Protein AF-A0A6M3M541-F1 (afdb_monomer_lite)

Foldseek 3Di:
DVVVVVVVVVVVVVVVVVVVVVVVVVVVVCVVVVPCPCPVVVVVVVVVVVVVVVVVVVVVVVVVVVVVVVVLVVQLVVQLVLLVVLVFDDDSSVLSVVLSVCVVVPNVVSVVSSVVSSVVSLVCLLVCVVVVVDDPQLPPQLVVLSVVLNVQLVVVVVVVDDSVVSSVVSCVVCVPSVVSNVCSVPD

Structure (mmCIF, N/CA/C/O backbone):
data_AF-A0A6M3M541-F1
#
_entry.id   AF-A0A6M3M541-F1
#
loop_
_atom_site.group_PDB
_atom_site.id
_atom_site.type_symbol
_atom_site.label_atom_id
_atom_site.label_alt_id
_atom_site.label_comp_id
_atom_site.label_asym_id
_atom_site.label_entity_id
_atom_site.label_seq_id
_atom_site.pdbx_PDB_ins_code
_atom_site.Cartn_x
_atom_site.Cartn_y
_atom_site.Cartn_z
_atom_site.occupancy
_atom_site.B_iso_or_equiv
_atom_site.auth_seq_id
_atom_site.auth_comp_id
_atom_site.auth_asym_id
_atom_site.auth_atom_id
_atom_site.pdbx_PDB_model_num
ATOM 1 N N . ALA A 1 1 ? -80.892 -3.804 59.709 1.00 57.03 1 ALA A N 1
ATOM 2 C CA . ALA A 1 1 ? -79.827 -3.214 60.555 1.00 57.03 1 ALA A CA 1
ATOM 3 C C . ALA A 1 1 ? -78.789 -4.261 60.976 1.00 57.03 1 ALA A C 1
ATOM 5 O O . ALA A 1 1 ? -77.609 -4.032 60.757 1.00 57.03 1 ALA A O 1
ATOM 6 N N . VAL A 1 2 ? -79.210 -5.421 61.501 1.00 51.34 2 VAL A N 1
ATOM 7 C CA . VAL A 1 2 ? -78.310 -6.505 61.956 1.00 51.34 2 VAL A CA 1
ATOM 8 C C . VAL A 1 2 ? -77.452 -7.097 60.822 1.00 51.34 2 VAL A C 1
ATOM 10 O O . VAL A 1 2 ? -76.249 -7.258 60.998 1.00 51.34 2 VAL A O 1
ATOM 13 N N . ASP A 1 3 ? -78.013 -7.307 59.628 1.00 58.16 3 ASP A N 1
ATOM 14 C CA . ASP A 1 3 ? -77.264 -7.892 58.498 1.00 58.16 3 ASP A CA 1
ATOM 15 C C . ASP A 1 3 ? -76.139 -6.998 57.957 1.00 58.16 3 ASP A C 1
ATOM 17 O O . ASP A 1 3 ? -75.103 -7.494 57.511 1.00 58.16 3 ASP A O 1
ATOM 21 N N . ALA A 1 4 ? -76.303 -5.674 58.039 1.00 63.81 4 ALA A N 1
ATOM 22 C CA . ALA A 1 4 ? -75.268 -4.723 57.637 1.00 63.81 4 ALA A CA 1
ATOM 23 C C . ALA A 1 4 ? -74.084 -4.742 58.618 1.00 63.81 4 ALA A C 1
ATOM 25 O O . ALA A 1 4 ? -72.933 -4.786 58.189 1.00 63.81 4 ALA A O 1
ATOM 26 N N . ALA A 1 5 ? -74.366 -4.814 59.923 1.00 58.94 5 ALA A N 1
ATOM 27 C CA . ALA A 1 5 ? -73.341 -4.905 60.960 1.00 58.94 5 ALA A CA 1
ATOM 28 C C . ALA A 1 5 ? -72.563 -6.234 60.899 1.00 58.94 5 ALA A C 1
ATOM 30 O O . ALA A 1 5 ? -71.345 -6.250 61.069 1.00 58.94 5 ALA A O 1
ATOM 31 N N . VAL A 1 6 ? -73.239 -7.349 60.589 1.00 55.88 6 VAL A N 1
ATOM 32 C CA . VAL A 1 6 ? -72.591 -8.662 60.418 1.00 55.88 6 VAL A CA 1
ATOM 33 C C . VAL A 1 6 ? -71.711 -8.698 59.164 1.00 55.88 6 VAL A C 1
ATOM 35 O O . VAL A 1 6 ? -70.627 -9.285 59.194 1.00 55.88 6 VAL A O 1
ATOM 38 N N . LYS A 1 7 ? -72.131 -8.053 58.069 1.00 64.56 7 LYS A N 1
ATOM 39 C CA . LYS A 1 7 ? -71.324 -7.953 56.844 1.00 64.56 7 LYS A CA 1
ATOM 40 C C . LYS A 1 7 ? -70.076 -7.091 57.056 1.00 64.56 7 LYS A C 1
ATOM 42 O O . LYS A 1 7 ? -68.984 -7.508 56.681 1.00 64.56 7 LYS A O 1
ATOM 47 N N . GLU A 1 8 ? -70.215 -5.954 57.733 1.00 64.50 8 GLU A N 1
ATOM 48 C CA . GLU A 1 8 ? -69.092 -5.062 58.041 1.00 64.50 8 GLU A CA 1
ATOM 49 C C . GLU A 1 8 ? -68.087 -5.708 59.016 1.00 64.50 8 GLU A C 1
ATOM 51 O O . GLU A 1 8 ? -66.875 -5.578 58.843 1.00 64.50 8 GLU A O 1
ATOM 56 N N . ALA A 1 9 ? -68.569 -6.476 60.002 1.00 57.62 9 ALA A N 1
ATOM 57 C CA . ALA A 1 9 ? -67.716 -7.235 60.916 1.00 57.62 9 ALA A CA 1
ATOM 58 C C . ALA A 1 9 ? -66.950 -8.366 60.204 1.00 57.62 9 ALA A C 1
ATOM 60 O O . ALA A 1 9 ? -65.760 -8.551 60.457 1.00 57.62 9 ALA A O 1
ATOM 61 N N . LYS A 1 10 ? -67.593 -9.086 59.271 1.00 54.22 10 LYS A N 1
ATOM 62 C CA . LYS A 1 10 ? -66.930 -10.113 58.446 1.00 54.22 10 LYS A CA 1
ATOM 63 C C . LYS A 1 10 ? -65.877 -9.519 57.508 1.00 54.22 10 LYS A C 1
ATOM 65 O O . LYS A 1 10 ? -64.811 -10.107 57.341 1.00 54.22 10 LYS A O 1
ATOM 70 N N . GLU A 1 11 ? -66.140 -8.352 56.922 1.00 64.12 11 GLU A N 1
ATOM 71 C CA . GLU A 1 11 ? -65.171 -7.658 56.066 1.00 64.12 11 GLU A CA 1
ATOM 72 C C . GLU A 1 11 ? -63.972 -7.115 56.858 1.00 64.12 11 GLU A C 1
ATOM 74 O O . GLU A 1 11 ? -62.841 -7.217 56.382 1.00 64.12 11 GLU A O 1
ATOM 79 N N . LYS A 1 12 ? -64.184 -6.595 58.076 1.00 64.69 12 LYS A N 1
ATOM 80 C CA . LYS A 1 12 ? -63.088 -6.192 58.976 1.00 64.69 12 LYS A CA 1
ATOM 81 C C . LYS A 1 12 ? -62.249 -7.393 59.416 1.00 64.69 12 LYS A C 1
ATOM 83 O O . LYS A 1 12 ? -61.031 -7.354 59.276 1.00 64.69 12 LYS A O 1
ATOM 88 N N . PHE A 1 13 ? -62.891 -8.490 59.820 1.00 59.75 13 PHE A N 1
ATOM 89 C CA . PHE A 1 13 ? -62.205 -9.727 60.203 1.00 59.75 13 PHE A CA 1
ATOM 90 C C . PHE A 1 13 ? -61.353 -10.296 59.055 1.00 59.75 13 PHE A C 1
ATOM 92 O O . PHE A 1 13 ? -60.184 -10.622 59.246 1.00 59.75 13 PHE A O 1
ATOM 99 N N . SER A 1 14 ? -61.886 -10.307 57.827 1.00 69.12 14 SER A N 1
ATOM 100 C CA . SER A 1 14 ? -61.139 -10.747 56.641 1.00 69.12 14 SER A CA 1
ATOM 101 C C . SER A 1 14 ? -59.945 -9.846 56.302 1.00 69.12 14 SER A C 1
ATOM 103 O O . SER A 1 14 ? -58.947 -10.345 55.778 1.00 69.12 14 SER A O 1
ATOM 105 N N . LYS A 1 15 ? -60.024 -8.536 56.565 1.00 68.38 15 LYS A N 1
ATOM 106 C CA . LYS A 1 15 ? -58.902 -7.608 56.354 1.00 68.38 15 LYS A CA 1
ATOM 107 C C . LYS A 1 15 ? -57.810 -7.797 57.405 1.00 68.38 15 LYS A C 1
ATOM 109 O O . LYS A 1 15 ? -56.638 -7.838 57.039 1.00 68.38 15 LYS A O 1
ATOM 114 N N . ASP A 1 16 ? -58.186 -7.990 58.665 1.00 74.44 16 ASP A N 1
ATOM 115 C CA . ASP A 1 16 ? -57.234 -8.209 59.757 1.00 74.44 16 ASP A CA 1
ATOM 116 C C . ASP A 1 16 ? -56.502 -9.552 59.623 1.00 74.44 16 ASP A C 1
ATOM 118 O O . ASP A 1 16 ? -55.301 -9.639 59.885 1.00 74.44 16 ASP A O 1
ATOM 122 N N . GLU A 1 17 ? -57.185 -10.603 59.159 1.00 73.94 17 GLU A N 1
ATOM 123 C CA . GLU A 1 17 ? -56.543 -11.886 58.849 1.00 73.94 17 GLU A CA 1
ATOM 124 C C . GLU A 1 17 ? -55.605 -11.790 57.643 1.00 73.94 17 GLU A C 1
ATOM 126 O O . GLU A 1 17 ? -54.490 -12.310 57.694 1.00 73.94 17 GLU A O 1
ATOM 131 N N . ARG A 1 18 ? -55.996 -11.063 56.587 1.00 67.25 18 ARG A N 1
ATOM 132 C CA . ARG A 1 18 ? -55.115 -10.806 55.437 1.00 67.25 18 ARG A CA 1
ATOM 133 C C . ARG A 1 18 ? -53.859 -10.040 55.842 1.00 67.25 18 ARG A C 1
ATOM 135 O O . ARG A 1 18 ? -52.774 -10.441 55.438 1.00 67.25 18 ARG A O 1
ATOM 142 N N . ALA A 1 19 ? -53.982 -9.017 56.686 1.00 74.56 19 ALA A N 1
ATOM 143 C CA . ALA A 1 19 ? -52.835 -8.259 57.185 1.00 74.56 19 ALA A CA 1
ATOM 144 C C . ALA A 1 19 ? -51.881 -9.128 58.025 1.00 74.56 19 ALA A C 1
ATOM 146 O O . ALA A 1 19 ? -50.662 -9.006 57.911 1.00 74.56 19 ALA A O 1
ATOM 147 N N . LYS A 1 20 ? -52.416 -10.054 58.833 1.00 76.75 20 LYS A N 1
ATOM 148 C CA . LYS A 1 20 ? -51.604 -11.014 59.601 1.00 76.75 20 LYS A CA 1
ATOM 149 C C . LYS A 1 20 ? -50.882 -12.015 58.702 1.00 76.75 20 LYS A C 1
ATOM 151 O O . LYS A 1 20 ? -49.710 -12.297 58.943 1.00 76.75 20 LYS A O 1
ATOM 156 N N . ILE A 1 21 ? -51.553 -12.526 57.669 1.00 68.88 21 ILE A N 1
ATOM 157 C CA . ILE A 1 21 ? -50.945 -13.429 56.682 1.00 68.88 21 ILE A CA 1
ATOM 158 C C . ILE A 1 21 ? -49.853 -12.693 55.900 1.00 68.88 21 ILE A C 1
ATOM 160 O O . ILE A 1 21 ? -48.760 -13.221 55.741 1.00 68.88 21 ILE A O 1
ATOM 164 N N . GLU A 1 22 ? -50.099 -11.456 55.478 1.00 62.22 22 GLU A N 1
ATOM 165 C CA . GLU A 1 22 ? -49.124 -10.647 54.743 1.00 62.22 22 GLU A CA 1
ATOM 166 C C . GLU A 1 22 ? -47.891 -10.308 55.596 1.00 62.22 22 GLU A C 1
ATOM 168 O O . GLU A 1 22 ? -46.760 -10.409 55.119 1.00 62.22 22 GLU A O 1
ATOM 173 N N . ALA A 1 23 ? -48.083 -9.997 56.882 1.00 71.31 23 ALA A N 1
ATOM 174 C CA . ALA A 1 23 ? -46.985 -9.788 57.823 1.00 71.31 23 ALA A CA 1
ATOM 175 C C . ALA A 1 23 ? -46.179 -11.075 58.078 1.00 71.31 23 ALA A C 1
ATOM 177 O O . ALA A 1 23 ? -44.951 -11.027 58.152 1.00 71.31 23 ALA A O 1
ATOM 178 N N . ALA A 1 24 ? -46.849 -12.228 58.182 1.00 71.62 24 ALA A N 1
ATOM 179 C CA . ALA A 1 24 ? -46.189 -13.523 58.338 1.00 71.62 24 ALA A CA 1
ATOM 180 C C . ALA A 1 24 ? -45.388 -13.903 57.084 1.00 71.62 24 ALA A C 1
ATOM 182 O O . ALA A 1 24 ? -44.224 -14.278 57.204 1.00 71.62 24 ALA A O 1
ATOM 183 N N . VAL A 1 25 ? -45.967 -13.716 55.893 1.00 67.00 25 VAL A N 1
ATOM 184 C CA . VAL A 1 25 ? -45.296 -13.947 54.607 1.00 67.00 25 VAL A CA 1
ATOM 185 C C . VAL A 1 25 ? -44.098 -13.018 54.452 1.00 67.00 25 VAL A C 1
ATOM 187 O O . VAL A 1 25 ? -43.024 -13.501 54.117 1.00 67.00 25 VAL A O 1
ATOM 190 N N . ARG A 1 26 ? -44.222 -11.717 54.755 1.00 66.31 26 ARG A N 1
ATOM 191 C CA . ARG A 1 26 ? -43.081 -10.784 54.727 1.00 66.31 26 ARG A CA 1
ATOM 192 C C . ARG A 1 26 ? -41.970 -11.203 55.675 1.00 66.31 26 ARG A C 1
ATOM 194 O O . ARG A 1 26 ? -40.819 -11.228 55.263 1.00 66.31 26 ARG A O 1
ATOM 201 N N . LYS A 1 27 ? -42.302 -11.579 56.909 1.00 72.62 27 LYS A N 1
ATOM 202 C CA . LYS A 1 27 ? -41.309 -12.015 57.896 1.00 72.62 27 LYS A CA 1
ATOM 203 C C . LYS A 1 27 ? -40.605 -13.304 57.468 1.00 72.62 27 LYS A C 1
ATOM 205 O O . LYS A 1 27 ? -39.410 -13.459 57.698 1.00 72.62 27 LYS A O 1
ATOM 210 N N . GLU A 1 28 ? -41.324 -14.224 56.830 1.00 69.44 28 GLU A N 1
ATOM 211 C CA . GLU A 1 28 ? -40.748 -15.456 56.289 1.00 69.44 28 GLU A CA 1
ATOM 212 C C . GLU A 1 28 ? -39.903 -15.193 55.030 1.00 69.44 28 GLU A C 1
ATOM 214 O O . GLU A 1 28 ? -38.868 -15.831 54.841 1.00 69.44 28 GLU A O 1
ATOM 219 N N . LEU A 1 29 ? -40.301 -14.220 54.203 1.00 58.94 29 LEU A N 1
ATOM 220 C CA . LEU A 1 29 ? -39.554 -13.765 53.029 1.00 58.94 29 LEU A CA 1
ATOM 221 C C . LEU A 1 29 ? -38.266 -13.045 53.443 1.00 58.94 29 LEU A C 1
ATOM 223 O O . LEU A 1 29 ? -37.211 -13.348 52.909 1.00 58.94 29 LEU A O 1
ATOM 227 N N . GLU A 1 30 ? -38.318 -12.168 54.444 1.00 62.34 30 GLU A N 1
ATOM 228 C CA . GLU A 1 30 ? -37.153 -11.498 55.034 1.00 62.34 30 GLU A CA 1
ATOM 229 C C . GLU A 1 30 ? -36.233 -12.484 55.765 1.00 62.34 30 GLU A C 1
ATOM 231 O O . GLU A 1 30 ? -35.019 -12.348 55.693 1.00 62.34 30 GLU A O 1
ATOM 236 N N . ALA A 1 31 ? -36.770 -13.522 56.415 1.00 63.69 31 ALA A N 1
ATOM 237 C CA . ALA A 1 31 ? -35.960 -14.578 57.029 1.00 63.69 31 ALA A CA 1
ATOM 238 C C . ALA A 1 31 ? -35.315 -15.520 55.996 1.00 63.69 31 ALA A C 1
ATOM 240 O O . ALA A 1 31 ? -34.260 -16.098 56.270 1.00 63.69 31 ALA A O 1
ATOM 241 N N . LYS A 1 32 ? -35.935 -15.686 54.819 1.00 58.19 32 LYS A N 1
ATOM 242 C CA . LYS A 1 32 ? -35.352 -16.398 53.671 1.00 58.19 32 LYS A CA 1
ATOM 243 C C . LYS A 1 32 ? -34.306 -15.532 52.963 1.00 58.19 32 LYS A C 1
ATOM 245 O O . LYS A 1 32 ? -33.204 -16.020 52.752 1.00 58.19 32 LYS A O 1
ATOM 250 N N . MET A 1 33 ? -34.589 -14.248 52.731 1.00 57.25 33 MET A N 1
ATOM 251 C CA . MET A 1 33 ? -33.644 -13.299 52.126 1.00 57.25 33 MET A CA 1
ATOM 252 C C . MET A 1 33 ? -32.490 -12.906 53.060 1.00 57.25 33 MET A C 1
ATOM 254 O O . MET A 1 33 ? -31.383 -12.642 52.616 1.00 57.25 33 MET A O 1
ATOM 258 N N . GLY A 1 34 ? -32.688 -12.930 54.379 1.00 49.44 34 GLY A N 1
ATOM 259 C CA . GLY A 1 34 ? -31.625 -12.731 55.371 1.00 49.44 34 GLY A CA 1
ATOM 260 C C . GLY A 1 34 ? -30.611 -13.881 55.426 1.00 49.44 34 GLY A C 1
ATOM 261 O O . GLY A 1 34 ? -29.575 -13.752 56.074 1.00 49.44 34 GLY A O 1
ATOM 262 N N . LYS A 1 35 ? -30.893 -14.999 54.741 1.00 53.34 35 LYS A N 1
ATOM 263 C CA . LYS A 1 35 ? -29.946 -16.097 54.503 1.00 53.34 35 LYS A CA 1
ATOM 264 C C . LYS A 1 35 ? -29.253 -15.999 53.137 1.00 53.34 35 LYS A C 1
ATOM 266 O O . LYS A 1 35 ? -28.396 -16.835 52.859 1.00 53.34 35 LYS A O 1
ATOM 271 N N . ASP A 1 36 ? -29.546 -14.972 52.334 1.00 50.44 36 ASP A N 1
ATOM 272 C CA . ASP A 1 36 ? -28.894 -14.690 51.049 1.00 50.44 36 ASP A CA 1
ATOM 273 C C . ASP A 1 36 ? -27.527 -14.011 51.246 1.00 50.44 36 ASP A C 1
ATOM 275 O O . ASP A 1 36 ? -27.245 -12.935 50.713 1.00 50.44 36 ASP A O 1
ATOM 279 N N . GLY A 1 37 ? -26.638 -14.667 51.996 1.00 49.75 37 GLY A N 1
ATOM 280 C CA . GLY A 1 37 ? -25.244 -14.243 52.173 1.00 49.75 37 GLY A CA 1
ATOM 281 C C . GLY A 1 37 ? -24.444 -14.128 50.865 1.00 49.75 37 GLY A C 1
ATOM 282 O O . GLY A 1 37 ? -23.324 -13.629 50.887 1.00 49.75 37 GLY A O 1
ATOM 283 N N . ASP A 1 38 ? -25.021 -14.528 49.729 1.00 54.88 38 ASP A N 1
ATOM 284 C CA . ASP A 1 38 ? -24.369 -14.543 48.422 1.00 54.88 38 ASP A CA 1
ATOM 285 C C . ASP A 1 38 ? -24.900 -13.510 47.415 1.00 54.88 38 ASP A C 1
ATOM 287 O O . ASP A 1 38 ? -24.234 -13.284 46.409 1.00 54.88 38 ASP A O 1
ATOM 291 N N . ILE A 1 39 ? -26.031 -12.823 47.639 1.00 56.94 39 ILE A N 1
ATOM 292 C CA . ILE A 1 39 ? -26.547 -11.858 46.638 1.00 56.94 39 ILE A CA 1
ATOM 293 C C . ILE A 1 39 ? -25.608 -10.654 46.493 1.00 56.94 39 ILE A C 1
ATOM 295 O O . ILE A 1 39 ? -25.271 -10.262 45.375 1.00 56.94 39 ILE A O 1
ATOM 299 N N . GLY A 1 40 ? -25.112 -10.108 47.608 1.00 59.09 40 GLY A N 1
ATOM 300 C CA . GLY A 1 40 ? -24.122 -9.026 47.575 1.00 59.09 40 GLY A CA 1
ATOM 301 C C . GLY A 1 40 ? -22.797 -9.465 46.940 1.00 59.09 40 GLY A C 1
ATOM 302 O O . GLY A 1 40 ? -22.220 -8.736 46.135 1.00 59.09 40 GLY A O 1
ATOM 303 N N . ALA A 1 41 ? -22.344 -10.687 47.235 1.00 60.03 41 ALA A N 1
ATOM 304 C CA . ALA A 1 41 ? -21.116 -11.246 46.671 1.00 60.03 41 ALA A CA 1
ATOM 305 C C . ALA A 1 41 ? -21.239 -11.524 45.161 1.00 60.03 41 ALA A C 1
ATOM 307 O O . ALA A 1 41 ? -20.293 -11.290 44.405 1.00 60.03 41 ALA A O 1
ATOM 308 N N . LEU A 1 42 ? -22.411 -11.974 44.703 1.00 58.97 42 LEU A N 1
ATOM 309 C CA . LEU A 1 42 ? -22.731 -12.169 43.290 1.00 58.97 42 LEU A CA 1
ATOM 310 C C . LEU A 1 42 ? -22.800 -10.838 42.542 1.00 58.97 42 LEU A C 1
ATOM 312 O O . LEU A 1 42 ? -22.242 -10.734 41.455 1.00 58.97 42 LEU A O 1
ATOM 316 N N . GLN A 1 43 ? -23.407 -9.805 43.126 1.00 66.38 43 GLN A N 1
ATOM 317 C CA . GLN A 1 43 ? -23.495 -8.486 42.500 1.00 66.38 43 GLN A CA 1
ATOM 318 C C . GLN A 1 43 ? -22.108 -7.837 42.339 1.00 66.38 43 GLN A C 1
ATOM 320 O O . GLN A 1 43 ? -21.807 -7.281 41.284 1.00 66.38 43 GLN A O 1
ATOM 325 N N . VAL A 1 44 ? -21.226 -7.993 43.334 1.00 69.56 44 VAL A N 1
ATOM 326 C CA . VAL A 1 44 ? -19.815 -7.571 43.248 1.00 69.56 44 VAL A CA 1
ATOM 327 C C . VAL A 1 44 ? -19.049 -8.381 42.195 1.00 69.56 44 VAL A C 1
ATOM 329 O O . VAL A 1 44 ? -18.309 -7.800 41.401 1.00 69.56 44 VAL A O 1
ATOM 332 N N . LYS A 1 45 ? -19.250 -9.707 42.124 1.00 68.31 45 LYS A N 1
ATOM 333 C CA . LYS A 1 45 ? -18.648 -10.555 41.077 1.00 68.31 45 LYS A CA 1
ATOM 334 C C . LYS A 1 45 ? -19.115 -10.179 39.672 1.00 68.31 45 LYS A C 1
ATOM 336 O O . LYS A 1 45 ? -18.291 -10.147 38.766 1.00 68.31 45 LYS A O 1
ATOM 341 N N . VAL A 1 46 ? -20.400 -9.879 39.484 1.00 69.69 46 VAL A N 1
ATOM 342 C CA . VAL A 1 46 ? -20.951 -9.446 38.189 1.00 69.69 46 VAL A CA 1
ATOM 343 C C . VAL A 1 46 ? -20.347 -8.107 37.771 1.00 69.69 46 VAL A C 1
ATOM 345 O O . VAL A 1 46 ? -19.844 -8.001 36.658 1.00 69.69 46 VAL A O 1
ATOM 348 N N . GLN A 1 47 ? -20.280 -7.126 38.677 1.00 72.44 47 GLN A N 1
ATOM 349 C CA . GLN A 1 47 ? -19.634 -5.839 38.391 1.00 72.44 47 GLN A CA 1
ATOM 350 C C . GLN A 1 47 ? -18.142 -5.982 38.059 1.00 72.44 47 GLN A C 1
ATOM 352 O O . GLN A 1 47 ? -17.613 -5.220 37.250 1.00 72.44 47 GLN A O 1
ATOM 357 N N . GLN A 1 48 ? -17.447 -6.939 38.681 1.00 73.00 48 GLN A N 1
ATOM 358 C CA . GLN A 1 48 ? -16.047 -7.217 38.365 1.00 73.00 48 GLN A CA 1
ATOM 359 C C . GLN A 1 48 ? -15.901 -7.876 36.987 1.00 73.00 48 GLN A C 1
ATOM 361 O O . GLN A 1 48 ? -15.093 -7.419 36.186 1.00 73.00 48 GLN A O 1
ATOM 366 N N . LEU A 1 49 ? -16.730 -8.874 36.669 1.00 72.25 49 LEU A N 1
ATOM 367 C CA . LEU A 1 49 ? -16.736 -9.517 35.352 1.00 72.25 49 LEU A CA 1
ATOM 368 C C . LEU A 1 49 ? -17.075 -8.530 34.229 1.00 72.25 49 LEU A C 1
ATOM 370 O O . LEU A 1 49 ? -16.453 -8.581 33.175 1.00 72.25 49 LEU A O 1
ATOM 374 N N . GLU A 1 50 ? -18.006 -7.599 34.442 1.00 75.19 50 GLU A N 1
ATOM 375 C CA . GLU A 1 50 ? -18.316 -6.543 33.468 1.00 75.19 50 GLU A CA 1
ATOM 376 C C . GLU A 1 50 ? -17.111 -5.633 33.199 1.00 75.19 50 GLU A C 1
ATOM 378 O O . GLU A 1 50 ? -16.838 -5.287 32.046 1.00 75.19 50 GLU A O 1
ATOM 383 N N . LYS A 1 51 ? -16.356 -5.269 34.245 1.00 79.00 51 LYS A N 1
ATOM 384 C CA . LYS A 1 51 ? -15.114 -4.496 34.099 1.00 79.00 51 LYS A CA 1
ATOM 385 C C . LYS A 1 51 ? -14.048 -5.283 33.345 1.00 79.00 51 LYS A C 1
ATOM 387 O O . LYS A 1 51 ? -13.417 -4.719 32.455 1.00 79.00 51 LYS A O 1
ATOM 392 N N . ASP A 1 52 ? -13.878 -6.562 33.661 1.00 73.88 52 ASP A N 1
ATOM 393 C CA . ASP A 1 52 ? -12.868 -7.421 33.038 1.00 73.88 52 ASP A CA 1
ATOM 394 C C . ASP A 1 52 ? -13.197 -7.691 31.559 1.00 73.88 52 ASP A C 1
ATOM 396 O O . ASP A 1 52 ? -12.320 -7.605 30.699 1.00 73.88 52 ASP A O 1
ATOM 400 N N . VAL A 1 53 ? -14.472 -7.933 31.232 1.00 75.00 53 VAL A N 1
ATOM 401 C CA . VAL A 1 53 ? -14.950 -8.084 29.847 1.00 75.00 53 VAL A CA 1
ATOM 402 C C . VAL A 1 53 ? -14.746 -6.793 29.061 1.00 75.00 53 VAL A C 1
ATOM 404 O O . VAL A 1 53 ? -14.273 -6.839 27.926 1.00 75.00 53 VAL A O 1
ATOM 407 N N . LYS A 1 54 ? -15.046 -5.634 29.657 1.00 75.62 54 LYS A N 1
ATOM 408 C CA . LYS A 1 54 ? -14.823 -4.339 29.010 1.00 75.62 54 LYS A CA 1
ATOM 409 C C . LYS A 1 54 ? -13.335 -4.072 28.770 1.00 75.62 54 LYS A C 1
ATOM 411 O O . LYS A 1 54 ? -12.962 -3.724 27.656 1.00 75.62 54 LYS A O 1
ATOM 416 N N . ALA A 1 55 ? -12.484 -4.315 29.766 1.00 74.06 55 ALA A N 1
ATOM 417 C CA . ALA A 1 55 ? -11.036 -4.169 29.629 1.00 74.06 55 ALA A CA 1
ATOM 418 C C . ALA A 1 55 ? -10.454 -5.118 28.566 1.00 74.06 55 ALA A C 1
ATOM 420 O O . ALA A 1 55 ? -9.583 -4.725 27.793 1.00 74.06 55 ALA A O 1
ATOM 421 N N . SER A 1 56 ? -10.960 -6.352 28.487 1.00 71.19 56 SER A N 1
ATOM 422 C CA . SER A 1 56 ? -10.561 -7.320 27.463 1.00 71.19 56 SER A CA 1
ATOM 423 C C . SER A 1 56 ? -11.009 -6.899 26.060 1.00 71.19 56 SER A C 1
ATOM 425 O O . SER A 1 56 ? -10.228 -7.007 25.114 1.00 71.19 56 SER A O 1
ATOM 427 N N . ALA A 1 57 ? -12.227 -6.369 25.920 1.00 68.75 57 ALA A N 1
ATOM 428 C CA . ALA A 1 57 ? -12.722 -5.836 24.655 1.00 68.75 57 ALA A CA 1
ATOM 429 C C . ALA A 1 57 ? -11.898 -4.622 24.192 1.00 68.75 57 ALA A C 1
ATOM 431 O O . ALA A 1 57 ? -11.485 -4.573 23.034 1.00 68.75 57 ALA A O 1
ATOM 432 N N . ASP A 1 58 ? -11.589 -3.694 25.100 1.00 71.25 58 ASP A N 1
ATOM 433 C CA . ASP A 1 58 ? -10.759 -2.522 24.809 1.00 71.25 58 ASP A CA 1
ATOM 434 C C . ASP A 1 58 ? -9.336 -2.942 24.391 1.00 71.25 58 ASP A C 1
ATOM 436 O O . ASP A 1 58 ? -8.815 -2.462 23.382 1.00 71.25 58 ASP A O 1
ATOM 440 N N . ALA A 1 59 ? -8.731 -3.909 25.091 1.00 69.81 59 ALA A N 1
ATOM 441 C CA . ALA A 1 59 ? -7.422 -4.459 24.734 1.00 69.81 59 ALA A CA 1
ATOM 442 C C . ALA A 1 59 ? -7.425 -5.158 23.361 1.00 69.81 59 ALA A C 1
ATOM 444 O O . ALA A 1 59 ? -6.482 -5.004 22.584 1.00 69.81 59 ALA A O 1
ATOM 445 N N . ALA A 1 60 ? -8.492 -5.890 23.027 1.00 68.81 60 ALA A N 1
ATOM 446 C CA . ALA A 1 60 ? -8.640 -6.529 21.721 1.00 68.81 60 ALA A CA 1
ATOM 447 C C . ALA A 1 60 ? -8.786 -5.501 20.585 1.00 68.81 60 ALA A C 1
ATOM 449 O O . ALA A 1 60 ? -8.225 -5.694 19.505 1.00 68.81 60 ALA A O 1
ATOM 450 N N . VAL A 1 61 ? -9.493 -4.391 20.824 1.00 72.12 61 VAL A N 1
ATOM 451 C CA . VAL A 1 61 ? -9.617 -3.286 19.858 1.00 72.12 61 VAL A CA 1
ATOM 452 C C . VAL A 1 61 ? -8.270 -2.601 19.630 1.00 72.12 61 VAL A C 1
ATOM 454 O O . VAL A 1 61 ? -7.894 -2.381 18.478 1.00 72.12 61 VAL A O 1
ATOM 457 N N . VAL A 1 62 ? -7.521 -2.309 20.699 1.00 73.75 62 VAL A N 1
ATOM 458 C CA . VAL A 1 62 ? -6.176 -1.718 20.600 1.00 73.75 62 VAL A CA 1
ATOM 459 C C . VAL A 1 62 ? -5.233 -2.650 19.841 1.00 73.75 62 VAL A C 1
ATOM 461 O O . VAL A 1 62 ? -4.622 -2.229 18.863 1.00 73.75 62 VAL A O 1
ATOM 464 N N . SER A 1 63 ? -5.195 -3.934 20.204 1.00 71.38 63 SER A N 1
ATOM 465 C CA . SER A 1 63 ? -4.345 -4.925 19.536 1.00 71.38 63 SER A CA 1
ATOM 466 C C . SER A 1 63 ? -4.689 -5.090 18.051 1.00 71.38 63 SER A C 1
ATOM 468 O O . SER A 1 63 ? -3.795 -5.185 17.209 1.00 71.38 63 SER A O 1
ATOM 470 N N . LYS A 1 64 ? -5.981 -5.067 17.694 1.00 72.38 64 LYS A N 1
ATOM 471 C CA . LYS A 1 64 ? -6.408 -5.113 16.290 1.00 72.38 64 LYS A CA 1
ATOM 472 C C . LYS A 1 64 ? -5.938 -3.879 15.519 1.00 72.38 64 LYS A C 1
ATOM 474 O O . LYS A 1 64 ? -5.459 -4.020 14.396 1.00 72.38 64 LYS A O 1
ATOM 479 N N . LYS A 1 65 ? -6.045 -2.693 16.122 1.00 75.38 65 LYS A N 1
ATOM 480 C CA . LYS A 1 65 ? -5.602 -1.436 15.514 1.00 75.38 65 LYS A CA 1
ATOM 481 C C . LYS A 1 65 ? -4.089 -1.428 15.279 1.00 75.38 65 LYS A C 1
ATOM 483 O O . LYS A 1 65 ? -3.652 -1.125 14.177 1.00 75.38 65 LYS A O 1
ATOM 488 N N . GLU A 1 66 ? -3.303 -1.842 16.269 1.00 78.06 66 GLU A N 1
ATOM 489 C CA . GLU A 1 66 ? -1.843 -1.955 16.142 1.00 78.06 66 GLU A CA 1
ATOM 490 C C . GLU A 1 66 ? -1.436 -2.966 15.057 1.00 78.06 66 GLU A C 1
ATOM 492 O O . GLU A 1 66 ? -0.502 -2.725 14.291 1.00 78.06 66 GLU A O 1
ATOM 497 N N . ALA A 1 67 ? -2.161 -4.084 14.940 1.00 74.00 67 ALA A N 1
ATOM 498 C CA . ALA A 1 67 ? -1.917 -5.080 13.900 1.00 74.00 67 ALA A CA 1
ATOM 499 C C . ALA A 1 67 ? -2.253 -4.564 12.488 1.00 74.00 67 ALA A C 1
ATOM 501 O O . ALA A 1 67 ? -1.547 -4.896 11.533 1.00 74.00 67 ALA A O 1
ATOM 502 N N . GLU A 1 68 ? -3.312 -3.765 12.335 1.00 79.12 68 GLU A N 1
ATOM 503 C CA . GLU A 1 68 ? -3.648 -3.106 11.066 1.00 79.12 68 GLU A CA 1
ATOM 504 C C . GLU A 1 68 ? -2.613 -2.033 10.701 1.00 79.12 68 GLU A C 1
ATOM 506 O O . GLU A 1 68 ? -2.111 -2.032 9.580 1.00 79.12 68 GLU A O 1
ATOM 511 N N . GLU A 1 69 ? -2.192 -1.199 11.654 1.00 81.19 69 GLU A N 1
ATOM 512 C CA . GLU A 1 69 ? -1.145 -0.189 11.440 1.00 81.19 69 GLU A CA 1
ATOM 513 C C . GLU A 1 69 ? 0.204 -0.821 11.055 1.00 81.19 69 GLU A C 1
ATOM 515 O O . GLU A 1 69 ? 0.905 -0.322 10.170 1.00 81.19 69 GLU A O 1
ATOM 520 N N . ALA A 1 70 ? 0.564 -1.952 11.669 1.00 78.50 70 ALA A N 1
ATOM 521 C CA . ALA A 1 70 ? 1.769 -2.696 11.315 1.00 78.50 70 ALA A CA 1
ATOM 522 C C . ALA A 1 70 ? 1.703 -3.268 9.888 1.00 78.50 70 ALA A C 1
ATOM 524 O O . ALA A 1 70 ? 2.690 -3.192 9.153 1.00 78.50 70 ALA A O 1
ATOM 525 N N . LYS A 1 71 ? 0.547 -3.802 9.470 1.00 83.00 71 LYS A N 1
ATOM 526 C CA . LYS A 1 71 ? 0.335 -4.292 8.097 1.00 83.00 71 LYS A CA 1
ATOM 527 C C . LYS A 1 71 ? 0.418 -3.165 7.075 1.00 83.00 71 LYS A C 1
ATOM 529 O O . LYS A 1 71 ? 1.120 -3.315 6.077 1.00 83.00 71 LYS A O 1
ATOM 534 N N . ASP A 1 72 ? -0.232 -2.040 7.352 1.00 87.00 72 ASP A N 1
ATOM 535 C CA . ASP A 1 72 ? -0.211 -0.850 6.499 1.00 87.00 72 ASP A CA 1
ATOM 536 C C . ASP A 1 72 ? 1.224 -0.326 6.327 1.00 87.00 72 ASP A C 1
ATOM 538 O O . ASP A 1 72 ? 1.662 -0.022 5.214 1.00 87.00 72 ASP A O 1
ATOM 542 N N . LYS A 1 73 ? 2.009 -0.304 7.412 1.00 85.00 73 LYS A N 1
ATOM 543 C CA . LYS A 1 73 ? 3.419 0.101 7.382 1.00 85.00 73 LYS A CA 1
ATOM 544 C C . LYS A 1 73 ? 4.287 -0.852 6.558 1.00 85.00 73 LYS A C 1
ATOM 546 O O . LYS A 1 73 ? 5.102 -0.382 5.762 1.00 85.00 73 LYS A O 1
ATOM 551 N N . THR A 1 74 ? 4.119 -2.164 6.724 1.00 88.38 74 THR A N 1
ATOM 552 C CA . THR A 1 74 ? 4.837 -3.159 5.912 1.00 88.38 74 THR A CA 1
ATOM 553 C C . THR A 1 74 ? 4.479 -3.012 4.439 1.00 88.38 74 THR A C 1
ATOM 555 O O . THR A 1 74 ? 5.377 -2.921 3.602 1.00 88.38 74 THR A O 1
ATOM 558 N N . ARG A 1 75 ? 3.185 -2.883 4.116 1.00 90.88 75 ARG A N 1
ATOM 559 C CA . ARG A 1 75 ? 2.733 -2.721 2.731 1.00 90.88 75 ARG A CA 1
ATOM 560 C C . ARG A 1 75 ? 3.307 -1.460 2.089 1.00 90.88 75 ARG A C 1
ATOM 562 O O . ARG A 1 75 ? 3.781 -1.504 0.959 1.00 90.88 75 ARG A O 1
ATOM 569 N N . MET A 1 76 ? 3.352 -0.352 2.825 1.00 91.06 76 MET A N 1
ATOM 570 C CA . MET A 1 76 ? 3.986 0.880 2.354 1.00 91.06 76 MET A CA 1
ATOM 571 C C . MET A 1 76 ? 5.480 0.704 2.040 1.00 91.06 76 MET A C 1
ATOM 573 O O . MET A 1 76 ? 5.955 1.225 1.031 1.00 91.06 76 MET A O 1
ATOM 577 N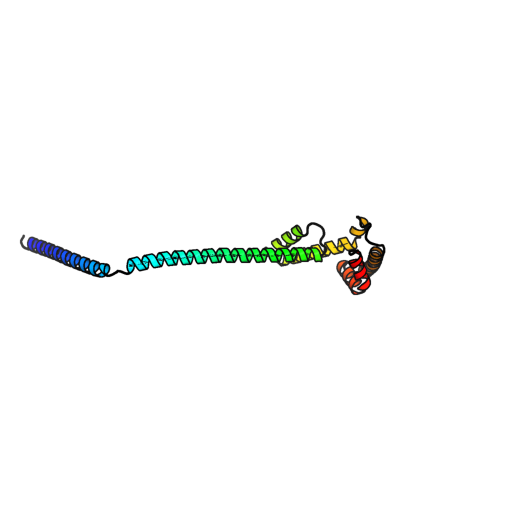 N . MET A 1 77 ? 6.235 -0.047 2.851 1.00 89.00 77 MET A N 1
ATOM 578 C CA . MET A 1 77 ? 7.651 -0.329 2.564 1.00 89.00 77 MET A CA 1
ATOM 579 C C . MET A 1 77 ? 7.839 -1.194 1.309 1.00 89.00 77 MET A C 1
ATOM 581 O O . MET A 1 77 ? 8.750 -0.936 0.515 1.00 89.00 77 MET A O 1
ATOM 585 N N . GLU A 1 78 ? 6.971 -2.186 1.104 1.00 91.25 78 GLU A N 1
ATOM 586 C CA . GLU A 1 78 ? 6.961 -3.011 -0.110 1.00 91.25 78 GLU A CA 1
ATOM 587 C C . GLU A 1 78 ? 6.695 -2.157 -1.353 1.00 91.25 78 GLU A C 1
ATOM 589 O O . GLU A 1 78 ? 7.414 -2.265 -2.343 1.00 91.25 78 GLU A O 1
ATOM 594 N N . LEU A 1 79 ? 5.714 -1.252 -1.286 1.00 91.69 79 LEU A N 1
ATOM 595 C CA . LEU A 1 79 ? 5.370 -0.363 -2.395 1.00 91.69 79 LEU A CA 1
ATOM 596 C C . LEU A 1 79 ? 6.491 0.628 -2.719 1.00 91.69 79 LEU A C 1
ATOM 598 O O . LEU A 1 79 ? 6.783 0.856 -3.890 1.00 91.69 79 LEU A O 1
ATOM 602 N N . ILE A 1 80 ? 7.177 1.176 -1.712 1.00 88.50 80 ILE A N 1
ATOM 603 C CA . ILE A 1 80 ? 8.358 2.025 -1.943 1.00 88.50 80 ILE A CA 1
ATOM 604 C C . ILE A 1 80 ? 9.456 1.235 -2.662 1.00 88.50 80 ILE A C 1
ATOM 606 O O . ILE A 1 80 ? 10.099 1.759 -3.574 1.00 88.50 80 ILE A O 1
ATOM 610 N N . THR A 1 81 ? 9.675 -0.017 -2.260 1.00 85.50 81 THR A N 1
ATOM 611 C CA . THR A 1 81 ? 10.654 -0.901 -2.907 1.00 85.50 81 THR A CA 1
ATOM 612 C C . THR A 1 81 ? 10.263 -1.177 -4.356 1.00 85.50 81 THR A C 1
ATOM 614 O O . THR A 1 81 ? 11.076 -0.971 -5.254 1.00 85.50 81 THR A O 1
ATOM 617 N N . LEU A 1 82 ? 8.996 -1.510 -4.604 1.00 87.75 82 LEU A N 1
ATOM 618 C CA . LEU A 1 82 ? 8.461 -1.743 -5.944 1.00 87.75 82 LEU A CA 1
ATOM 619 C C . LEU A 1 82 ? 8.642 -0.521 -6.860 1.00 87.75 82 LEU A C 1
ATOM 621 O O . LEU A 1 82 ? 9.130 -0.646 -7.981 1.00 87.75 82 LEU A O 1
ATOM 625 N N . VAL A 1 83 ? 8.287 0.675 -6.385 1.00 88.00 83 VAL A N 1
ATOM 626 C CA . VAL A 1 83 ? 8.419 1.927 -7.150 1.00 88.00 83 VAL A CA 1
ATOM 627 C C . VAL A 1 83 ? 9.885 2.212 -7.512 1.00 88.00 83 VAL A C 1
ATOM 629 O O . VAL A 1 83 ? 10.172 2.648 -8.630 1.00 88.00 83 VAL A O 1
ATOM 632 N N . LYS A 1 84 ? 10.825 1.918 -6.602 1.00 82.69 84 LYS A N 1
ATOM 633 C CA . LYS A 1 84 ? 12.270 2.016 -6.867 1.00 82.69 84 LYS A CA 1
ATOM 634 C C . LYS A 1 84 ? 12.732 1.022 -7.927 1.00 82.69 84 LYS A C 1
ATOM 636 O O . LYS A 1 84 ? 13.469 1.407 -8.830 1.00 82.69 84 LYS A O 1
ATOM 641 N N . GLU A 1 85 ? 12.298 -0.232 -7.835 1.00 80.38 85 GLU A N 1
ATOM 642 C CA . GLU A 1 85 ? 12.655 -1.293 -8.787 1.00 80.38 85 GLU A CA 1
ATOM 643 C C . GLU A 1 85 ? 12.133 -1.017 -10.199 1.00 80.38 85 GLU A C 1
ATOM 645 O O . GLU A 1 85 ? 12.815 -1.304 -11.184 1.00 80.38 85 GLU A O 1
ATOM 650 N N . ILE A 1 86 ? 10.952 -0.402 -10.297 1.00 81.56 86 ILE A N 1
ATOM 651 C CA . ILE A 1 86 ? 10.366 0.073 -11.555 1.00 81.56 86 ILE A CA 1
ATOM 652 C C . ILE A 1 86 ? 11.207 1.198 -12.181 1.00 81.56 86 ILE A C 1
ATOM 654 O O . ILE A 1 86 ? 11.143 1.423 -13.389 1.00 81.56 86 ILE A O 1
ATOM 658 N N . GLY A 1 87 ? 12.023 1.894 -11.386 1.00 75.00 87 GLY A N 1
ATOM 659 C CA . GLY A 1 87 ? 12.763 3.066 -11.841 1.00 75.00 87 GLY A CA 1
ATOM 660 C C . GLY A 1 87 ? 11.851 4.268 -12.071 1.00 75.00 87 GLY A C 1
ATOM 661 O O . GLY A 1 87 ? 12.146 5.103 -12.926 1.00 75.00 87 GLY A O 1
ATOM 662 N N . ALA A 1 88 ? 10.740 4.347 -11.329 1.00 80.62 88 ALA A N 1
ATOM 663 C CA . ALA A 1 88 ? 9.825 5.475 -11.402 1.00 80.62 88 ALA A CA 1
ATOM 664 C C . ALA A 1 88 ? 10.554 6.780 -11.051 1.00 80.62 88 ALA A C 1
ATOM 666 O O . ALA A 1 88 ? 11.371 6.845 -10.125 1.00 80.62 88 ALA A O 1
ATOM 667 N N . VAL A 1 89 ? 10.242 7.831 -11.801 1.00 77.25 89 VAL A N 1
ATOM 668 C CA . VAL A 1 89 ? 10.869 9.145 -11.655 1.00 77.25 89 VAL A CA 1
ATO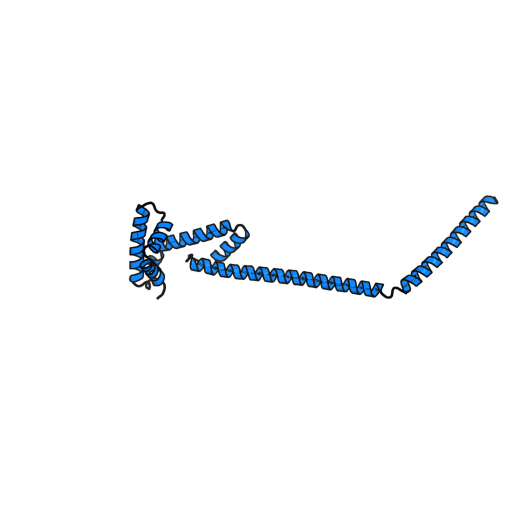M 669 C C . VAL A 1 89 ? 10.101 9.979 -10.631 1.00 77.25 89 VAL A C 1
ATOM 671 O O . VAL A 1 89 ? 8.873 9.913 -10.542 1.00 77.25 89 VAL A O 1
ATOM 674 N N . GLY A 1 90 ? 10.830 10.792 -9.865 1.00 79.00 90 GLY A N 1
ATOM 675 C CA . GLY A 1 90 ? 10.264 11.664 -8.840 1.00 79.00 90 GLY A CA 1
ATOM 676 C C . GLY A 1 90 ? 10.235 11.018 -7.456 1.00 79.00 90 GLY A C 1
ATOM 677 O O . GLY A 1 90 ? 11.059 10.169 -7.126 1.00 79.00 90 GLY A O 1
ATOM 678 N N . ASP A 1 91 ? 9.308 11.475 -6.619 1.00 87.75 91 ASP A N 1
ATOM 679 C CA . ASP A 1 91 ? 9.233 11.094 -5.208 1.00 87.75 91 ASP A CA 1
ATOM 680 C C . ASP A 1 91 ? 8.596 9.705 -5.031 1.00 87.75 91 ASP A C 1
ATOM 682 O O . ASP A 1 91 ? 7.383 9.524 -5.172 1.00 87.75 91 ASP A O 1
ATOM 686 N N . HIS A 1 92 ? 9.428 8.717 -4.691 1.00 86.81 92 HIS A N 1
ATOM 687 C CA . HIS A 1 92 ? 8.994 7.331 -4.503 1.00 86.81 92 HIS A CA 1
ATOM 688 C C . HIS A 1 92 ? 7.996 7.158 -3.359 1.00 86.81 92 HIS A C 1
ATOM 690 O O . HIS A 1 92 ? 7.130 6.290 -3.442 1.00 86.81 92 HIS A O 1
ATOM 696 N N . ALA A 1 93 ? 8.082 7.981 -2.311 1.00 81.50 93 ALA A N 1
ATOM 697 C CA . ALA A 1 93 ? 7.163 7.902 -1.183 1.00 81.50 93 ALA A CA 1
ATOM 698 C C . ALA A 1 93 ? 5.763 8.385 -1.578 1.00 81.50 93 ALA A C 1
ATOM 700 O O . ALA A 1 93 ? 4.765 7.790 -1.163 1.00 81.50 93 ALA A O 1
ATOM 701 N N . LYS A 1 94 ? 5.674 9.416 -2.429 1.00 90.25 94 LYS A N 1
ATOM 702 C CA . LYS A 1 94 ? 4.391 9.887 -2.973 1.00 90.25 94 LYS A CA 1
ATOM 703 C C . LYS A 1 94 ? 3.747 8.851 -3.882 1.00 90.25 94 LYS A C 1
ATOM 705 O O . LYS A 1 94 ? 2.579 8.539 -3.682 1.00 90.25 94 LYS A O 1
ATOM 710 N N . HIS A 1 95 ? 4.504 8.274 -4.814 1.00 89.38 95 HIS A N 1
ATOM 711 C CA . HIS A 1 95 ? 3.996 7.206 -5.685 1.00 89.38 95 HIS A CA 1
ATOM 712 C C . HIS A 1 95 ? 3.513 5.997 -4.879 1.00 89.38 95 HIS A C 1
ATOM 714 O O . HIS A 1 95 ? 2.399 5.530 -5.091 1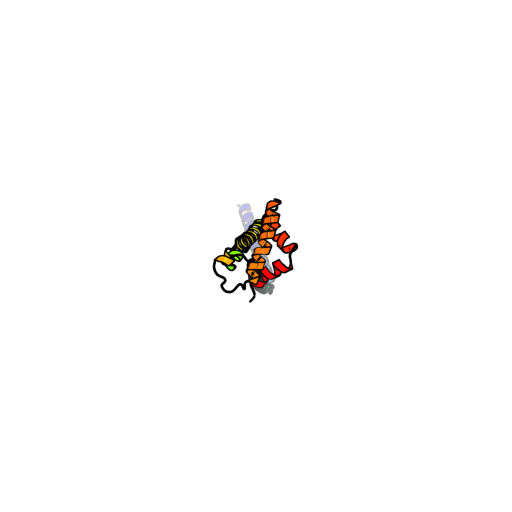.00 89.38 95 HIS A O 1
ATOM 720 N N . ALA A 1 96 ? 4.294 5.546 -3.893 1.00 91.50 96 ALA A N 1
ATOM 721 C CA . ALA A 1 96 ? 3.892 4.451 -3.013 1.00 91.50 96 ALA A CA 1
ATOM 722 C C . ALA A 1 96 ? 2.616 4.775 -2.219 1.00 91.50 96 ALA A C 1
ATOM 724 O O . ALA A 1 96 ? 1.731 3.932 -2.122 1.00 91.50 96 ALA A O 1
ATOM 725 N N . THR A 1 97 ? 2.483 6.006 -1.713 1.00 93.00 97 THR A N 1
ATOM 726 C CA . THR A 1 97 ? 1.273 6.465 -1.007 1.00 93.00 97 THR A CA 1
ATOM 727 C C . THR A 1 97 ? 0.053 6.471 -1.927 1.00 93.00 97 THR A C 1
ATOM 729 O O . THR A 1 97 ? -1.027 6.045 -1.526 1.00 93.00 97 THR A O 1
ATOM 732 N N . THR A 1 98 ? 0.209 6.927 -3.171 1.00 93.00 98 THR A N 1
ATOM 733 C CA . THR A 1 98 ? -0.868 6.910 -4.166 1.00 93.00 98 THR A CA 1
ATOM 734 C C . THR A 1 98 ? -1.308 5.482 -4.464 1.00 93.00 98 THR A C 1
ATOM 736 O O . THR A 1 98 ? -2.498 5.197 -4.378 1.00 93.00 98 THR A O 1
ATOM 739 N N . ILE A 1 99 ? -0.365 4.571 -4.732 1.00 94.12 99 ILE A N 1
ATOM 740 C CA . ILE A 1 99 ? -0.665 3.151 -4.972 1.00 94.12 99 ILE A CA 1
ATOM 741 C C . ILE A 1 99 ? -1.385 2.552 -3.762 1.00 94.12 99 ILE A C 1
ATOM 743 O O . ILE A 1 99 ? -2.424 1.922 -3.915 1.00 94.12 99 ILE A O 1
ATOM 747 N N . PHE A 1 100 ? -0.886 2.811 -2.556 1.00 93.25 100 PHE A N 1
ATOM 748 C CA . PHE A 1 100 ? -1.478 2.318 -1.318 1.00 93.25 100 PHE A CA 1
ATOM 749 C C . PHE A 1 100 ? -2.922 2.794 -1.108 1.00 93.25 100 PHE A C 1
ATOM 751 O O . PHE A 1 100 ? -3.790 2.017 -0.715 1.00 93.25 100 PHE A O 1
ATOM 758 N N . ASN A 1 101 ? -3.205 4.064 -1.403 1.00 93.25 101 ASN A N 1
ATOM 759 C CA . ASN A 1 101 ? -4.563 4.599 -1.334 1.00 93.25 101 ASN A CA 1
ATOM 760 C C . ASN A 1 101 ? -5.467 4.000 -2.419 1.00 93.25 101 ASN A C 1
ATOM 762 O O . ASN A 1 101 ? -6.635 3.732 -2.147 1.00 93.25 101 ASN A O 1
ATOM 766 N N . LEU A 1 102 ? -4.936 3.760 -3.622 1.00 92.81 102 LEU A N 1
ATOM 767 C CA . LEU A 1 102 ? -5.669 3.094 -4.697 1.00 92.81 102 LEU A CA 1
ATOM 768 C C . LEU A 1 102 ? -6.003 1.646 -4.326 1.00 92.81 102 LEU A C 1
ATOM 770 O O . LEU A 1 102 ? -7.147 1.250 -4.507 1.00 92.81 102 LEU A O 1
ATOM 774 N N . GLU A 1 103 ? -5.085 0.891 -3.711 1.00 90.94 103 GLU A N 1
ATOM 775 C CA . GLU A 1 103 ? -5.340 -0.489 -3.259 1.00 90.94 103 GLU A CA 1
ATOM 776 C C . GLU A 1 103 ? -6.512 -0.590 -2.273 1.00 90.94 103 GLU A C 1
ATOM 778 O O . GLU A 1 103 ? -7.224 -1.595 -2.268 1.00 90.94 103 GLU A O 1
ATOM 783 N N . LYS A 1 104 ? -6.736 0.451 -1.457 1.00 88.50 104 LYS A N 1
ATOM 784 C CA . LYS A 1 104 ? -7.869 0.527 -0.519 1.00 88.50 104 LYS A CA 1
ATOM 785 C C . LYS A 1 104 ? -9.212 0.778 -1.209 1.00 88.50 104 LYS A C 1
ATOM 787 O O . LYS A 1 104 ? -10.248 0.476 -0.621 1.00 88.50 104 LYS A O 1
ATOM 792 N N . VAL A 1 105 ? -9.203 1.344 -2.415 1.00 90.81 105 VAL A N 1
ATOM 793 C CA . VAL A 1 105 ? -10.408 1.664 -3.194 1.00 90.81 105 VAL A CA 1
ATOM 794 C C . VAL A 1 105 ? -10.690 0.568 -4.218 1.00 90.81 105 VAL A C 1
ATOM 796 O O . VAL A 1 105 ? -11.772 -0.011 -4.217 1.00 90.81 105 VAL A O 1
ATOM 799 N N . ASP A 1 106 ? -9.713 0.278 -5.075 1.00 90.00 106 ASP A N 1
ATOM 800 C CA . ASP A 1 106 ? -9.758 -0.777 -6.079 1.00 90.00 106 ASP A CA 1
ATOM 801 C C . ASP A 1 106 ? -8.331 -1.206 -6.445 1.00 90.00 106 ASP A C 1
ATOM 803 O O . ASP A 1 106 ? -7.518 -0.427 -6.951 1.00 90.00 106 ASP A O 1
ATOM 807 N N . LYS A 1 107 ? -8.045 -2.492 -6.241 1.00 87.81 107 LYS A N 1
ATOM 808 C CA . LYS A 1 107 ? -6.755 -3.088 -6.583 1.00 87.81 107 LYS A CA 1
ATOM 809 C C . LYS A 1 107 ? -6.421 -2.949 -8.071 1.00 87.81 107 LYS A C 1
ATOM 811 O O . LYS A 1 107 ? -5.258 -2.761 -8.410 1.00 87.81 107 LYS A O 1
ATOM 816 N N . LYS A 1 108 ? -7.421 -2.980 -8.954 1.00 89.50 108 LYS A N 1
ATOM 817 C CA . LYS A 1 108 ? -7.199 -2.847 -10.394 1.00 89.50 108 LYS A CA 1
ATOM 818 C C . LYS A 1 108 ? -6.662 -1.462 -10.762 1.00 89.50 108 LYS A C 1
ATOM 820 O O . LYS A 1 108 ? -5.749 -1.365 -11.571 1.00 89.50 108 LYS A O 1
ATOM 825 N N . LEU A 1 109 ? -7.164 -0.404 -10.121 1.00 88.62 109 LEU A N 1
ATOM 826 C CA . LEU A 1 109 ? -6.662 0.959 -10.330 1.00 88.62 109 LEU A CA 1
ATOM 827 C C . LEU A 1 109 ? -5.215 1.113 -9.848 1.00 88.62 109 LEU A C 1
ATOM 829 O O . LEU A 1 109 ? -4.424 1.824 -10.467 1.00 88.62 109 LEU A O 1
ATOM 833 N N . ALA A 1 110 ? -4.858 0.442 -8.751 1.00 89.94 110 ALA A N 1
ATOM 834 C CA . ALA A 1 110 ? -3.482 0.406 -8.272 1.00 89.94 110 ALA A CA 1
ATOM 835 C C . ALA A 1 110 ? -2.554 -0.298 -9.278 1.00 89.94 110 ALA A C 1
ATOM 837 O O . ALA A 1 110 ? -1.483 0.226 -9.587 1.00 89.94 110 ALA A O 1
ATOM 838 N N . ASP A 1 111 ? -2.987 -1.436 -9.827 1.00 91.19 111 ASP A N 1
ATOM 839 C CA . ASP A 1 111 ? -2.238 -2.190 -10.837 1.00 91.19 111 ASP A CA 1
ATOM 840 C C . ASP A 1 111 ? -2.061 -1.379 -12.139 1.00 91.19 111 ASP A C 1
ATOM 842 O O . ASP A 1 111 ? -0.944 -1.280 -12.651 1.00 91.19 111 ASP A O 1
ATOM 846 N N . GLU A 1 112 ? -3.119 -0.715 -12.622 1.00 90.19 112 GLU A N 1
ATOM 847 C CA . GLU A 1 112 ? -3.075 0.185 -13.788 1.00 90.19 112 GLU A CA 1
ATOM 848 C C . GLU A 1 112 ? -2.112 1.367 -13.557 1.00 90.19 112 GLU A C 1
ATOM 850 O O . GLU A 1 112 ? -1.342 1.746 -14.445 1.00 90.19 112 GLU A O 1
ATOM 855 N N . HIS A 1 113 ? -2.083 1.931 -12.344 1.00 89.44 113 HIS A N 1
ATOM 856 C CA . HIS A 1 113 ? -1.143 3.000 -12.002 1.00 89.44 113 HIS A CA 1
ATOM 857 C C . HIS A 1 113 ? 0.312 2.508 -11.954 1.00 89.44 113 HIS A C 1
ATOM 859 O O . HIS A 1 113 ? 1.215 3.189 -12.446 1.00 89.44 113 HIS A O 1
ATOM 865 N N . ILE A 1 114 ? 0.556 1.312 -11.409 1.00 90.38 114 ILE A N 1
ATOM 866 C CA . ILE A 1 114 ? 1.878 0.669 -11.424 1.00 90.38 114 ILE A CA 1
ATOM 867 C C . ILE A 1 114 ? 2.351 0.443 -12.866 1.00 90.38 114 ILE A C 1
ATOM 869 O O . ILE A 1 114 ? 3.526 0.663 -13.171 1.00 90.38 114 ILE A O 1
ATOM 873 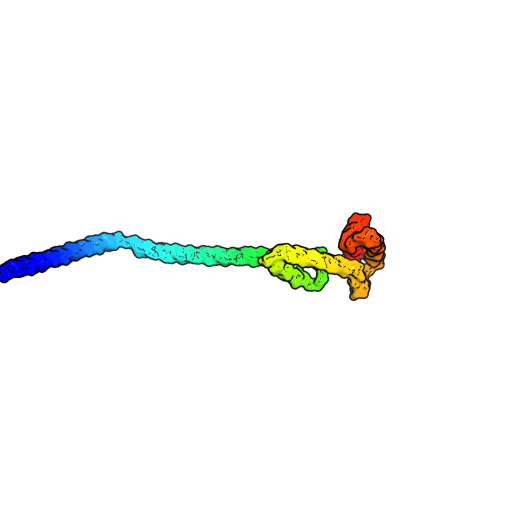N N . GLU A 1 115 ? 1.462 0.001 -13.752 1.00 89.25 115 GLU A N 1
ATOM 874 C CA . GLU A 1 115 ? 1.768 -0.201 -15.168 1.00 89.25 115 GLU A CA 1
ATOM 875 C C . GLU A 1 115 ? 2.110 1.121 -15.864 1.00 89.25 115 GLU A C 1
ATOM 877 O O . GLU A 1 115 ? 3.162 1.221 -16.494 1.00 89.25 115 GLU A O 1
ATOM 882 N N . SER A 1 116 ? 1.336 2.180 -15.619 1.00 86.12 116 SER A N 1
ATOM 883 C CA . SER A 1 116 ? 1.633 3.524 -16.132 1.00 86.12 116 SER A CA 1
ATOM 884 C C . SER A 1 116 ? 3.003 4.053 -15.673 1.00 86.12 116 SER A C 1
ATOM 886 O O . SER A 1 116 ? 3.756 4.629 -16.467 1.00 86.12 116 SER A O 1
ATOM 888 N N . LEU A 1 117 ? 3.383 3.819 -14.410 1.00 86.44 117 LEU A N 1
ATOM 889 C CA . LEU A 1 117 ? 4.709 4.187 -13.896 1.00 86.44 117 LEU A CA 1
ATOM 890 C C . LEU A 1 117 ? 5.831 3.417 -14.602 1.00 86.44 117 LEU A C 1
ATOM 892 O O . LEU A 1 117 ? 6.869 4.005 -14.914 1.00 86.44 117 LEU A O 1
ATOM 896 N N . LYS A 1 118 ? 5.625 2.125 -14.888 1.00 84.38 118 LYS A N 1
ATOM 897 C CA . LYS A 1 118 ? 6.572 1.309 -15.665 1.00 84.38 118 LYS A CA 1
ATOM 898 C C . LYS A 1 118 ? 6.717 1.828 -17.087 1.00 84.38 118 LYS A C 1
ATOM 900 O O . LYS A 1 118 ? 7.841 2.004 -17.548 1.00 84.38 118 LYS A O 1
ATOM 905 N N . GLU A 1 119 ? 5.610 2.100 -17.768 1.00 80.00 119 GLU A N 1
ATOM 906 C CA . GLU A 1 119 ? 5.622 2.623 -19.134 1.00 80.00 119 GLU A CA 1
ATOM 907 C C . GLU A 1 119 ? 6.333 3.970 -19.211 1.00 80.00 119 GLU A C 1
ATOM 909 O O . GLU A 1 119 ? 7.207 4.157 -20.054 1.00 80.00 119 GLU A O 1
ATOM 914 N N . THR A 1 120 ? 6.037 4.876 -18.279 1.00 79.12 120 THR A N 1
ATOM 915 C CA . THR A 1 120 ? 6.688 6.189 -18.207 1.00 79.12 120 THR A CA 1
ATOM 916 C C . THR A 1 120 ? 8.189 6.052 -17.954 1.00 79.12 120 THR A C 1
ATOM 918 O O . THR A 1 120 ? 8.994 6.716 -18.607 1.00 79.12 120 THR A O 1
ATOM 921 N N . ALA A 1 121 ? 8.595 5.167 -17.037 1.00 78.75 121 ALA A N 1
ATOM 922 C CA . ALA A 1 121 ? 10.005 4.905 -16.766 1.00 78.75 121 ALA A CA 1
ATOM 923 C C . ALA A 1 121 ? 10.727 4.349 -18.005 1.00 78.75 121 ALA A C 1
ATOM 925 O O . ALA A 1 121 ? 11.833 4.788 -18.320 1.00 78.75 121 ALA A O 1
ATOM 926 N N . ILE A 1 122 ? 10.089 3.431 -18.739 1.00 74.19 122 ILE A N 1
ATOM 927 C CA . ILE A 1 122 ? 10.605 2.878 -19.997 1.00 74.19 122 ILE A CA 1
ATOM 928 C C . ILE A 1 122 ? 10.711 3.969 -21.063 1.00 74.19 122 ILE A C 1
ATOM 930 O O . ILE A 1 122 ? 11.764 4.097 -21.677 1.00 74.19 122 ILE A O 1
ATOM 934 N N . GLN A 1 123 ? 9.676 4.788 -21.256 1.00 70.69 123 GLN A N 1
ATOM 935 C CA . GLN A 1 123 ? 9.667 5.870 -22.244 1.00 70.69 123 GLN A CA 1
ATOM 936 C C . GLN A 1 123 ? 10.737 6.927 -21.953 1.00 70.69 123 GLN A C 1
ATOM 938 O O . GLN A 1 123 ? 11.438 7.354 -22.865 1.00 70.69 123 GLN A O 1
ATOM 943 N N . LEU A 1 124 ? 10.923 7.314 -20.688 1.00 71.44 124 LEU A N 1
ATOM 944 C CA . LEU A 1 124 ? 11.968 8.264 -20.290 1.00 71.44 124 LEU A CA 1
ATOM 945 C C . LEU A 1 124 ? 13.379 7.681 -20.424 1.00 71.44 124 LEU A C 1
ATOM 947 O O . LEU A 1 124 ? 14.331 8.397 -20.735 1.00 71.44 124 LEU A O 1
ATOM 951 N N . MET A 1 125 ? 13.529 6.378 -20.198 1.00 65.38 125 MET A N 1
ATOM 952 C CA . MET A 1 125 ? 14.770 5.664 -20.482 1.00 65.38 125 MET A CA 1
ATOM 953 C C . MET A 1 125 ? 15.040 5.575 -21.990 1.00 65.38 125 MET A C 1
ATOM 955 O O . MET A 1 125 ? 16.181 5.748 -22.410 1.00 65.38 125 MET A O 1
ATOM 959 N N . ALA A 1 126 ? 13.996 5.356 -22.789 1.00 64.44 126 ALA A N 1
ATOM 960 C CA . ALA A 1 126 ? 14.022 5.213 -24.242 1.00 64.44 126 ALA A CA 1
ATOM 961 C C . ALA A 1 126 ? 14.129 6.529 -25.023 1.00 64.44 126 ALA A C 1
ATOM 963 O O . ALA A 1 126 ? 14.398 6.498 -26.230 1.00 64.44 126 ALA A O 1
ATOM 964 N N . SER A 1 127 ? 13.854 7.660 -24.372 1.00 63.88 127 SER A N 1
ATOM 965 C CA . SER A 1 127 ? 13.965 8.998 -24.952 1.00 63.88 127 SER A CA 1
ATOM 966 C C . SER A 1 127 ? 15.364 9.589 -24.800 1.00 63.88 127 SER A C 1
ATOM 968 O O . SER A 1 127 ? 15.632 10.647 -25.354 1.00 63.88 127 SER A O 1
ATOM 970 N N . GLY A 1 128 ? 16.260 8.941 -24.047 1.00 55.44 128 GLY A N 1
ATOM 971 C CA . GLY A 1 128 ? 17.596 9.473 -23.781 1.00 55.44 128 GLY A CA 1
ATOM 972 C C . GLY A 1 128 ? 17.596 10.737 -22.914 1.00 55.44 128 GLY A C 1
ATOM 973 O O . GLY A 1 128 ? 18.659 11.306 -22.687 1.00 55.44 128 GLY A O 1
ATOM 974 N N . PHE A 1 129 ? 16.448 11.151 -22.363 1.00 53.66 129 PHE A N 1
ATOM 975 C CA . PHE A 1 129 ? 16.326 12.374 -21.561 1.00 53.66 129 PHE A CA 1
ATOM 976 C C . PHE A 1 129 ? 17.310 12.394 -20.380 1.00 53.66 129 PHE A C 1
ATOM 978 O O . PHE A 1 129 ? 17.945 13.406 -20.106 1.00 53.66 129 PHE A O 1
ATOM 985 N N . PHE A 1 130 ? 17.524 11.249 -19.725 1.00 54.31 130 PHE A N 1
ATOM 986 C CA . PHE A 1 130 ? 18.513 11.122 -18.646 1.00 54.31 130 PHE A CA 1
ATOM 987 C C . PHE A 1 130 ? 19.974 11.028 -19.121 1.00 54.31 130 PHE A C 1
ATOM 989 O O . PHE A 1 130 ? 20.878 11.217 -18.312 1.00 54.31 130 PHE A O 1
ATOM 996 N N . HIS A 1 131 ? 20.220 10.738 -20.402 1.00 52.94 131 HIS A N 1
ATOM 997 C CA . HIS A 1 131 ? 21.553 10.820 -21.009 1.00 52.94 131 HIS A CA 1
ATOM 998 C C . HIS A 1 131 ? 21.911 12.268 -21.378 1.00 52.94 131 HIS A C 1
ATOM 1000 O O . HIS A 1 131 ? 23.051 12.677 -21.177 1.00 52.94 131 HIS A O 1
ATOM 1006 N N . GLU A 1 132 ? 20.948 13.057 -21.863 1.00 50.94 132 GLU A N 1
ATOM 1007 C CA . GLU A 1 132 ? 21.167 14.466 -22.223 1.00 50.94 132 GLU A CA 1
ATOM 1008 C C . GLU A 1 132 ? 21.149 15.411 -21.009 1.00 50.94 132 GLU A C 1
ATOM 1010 O O . GLU A 1 132 ? 21.886 16.394 -20.987 1.00 50.94 132 GLU A O 1
ATOM 1015 N N . ALA A 1 133 ? 20.364 15.107 -19.967 1.00 47.41 133 ALA A N 1
ATOM 1016 C CA . ALA A 1 133 ? 20.157 16.002 -18.823 1.00 47.41 133 ALA A CA 1
ATOM 1017 C C . ALA A 1 133 ? 21.230 15.941 -17.712 1.00 47.41 133 ALA A C 1
ATOM 1019 O O . ALA A 1 133 ? 21.096 16.642 -16.710 1.00 47.41 133 ALA A O 1
ATOM 1020 N N . GLY A 1 134 ? 22.309 15.165 -17.870 1.00 46.66 134 GLY A N 1
ATOM 1021 C CA . GLY A 1 134 ? 23.492 15.297 -17.008 1.00 46.66 134 GLY A CA 1
ATOM 1022 C C . GLY A 1 134 ? 23.963 14.022 -16.320 1.00 46.66 134 GLY A C 1
ATOM 1023 O O . GLY A 1 134 ? 23.888 13.893 -15.100 1.00 46.66 134 GLY A O 1
ATOM 1024 N N . SER A 1 135 ? 24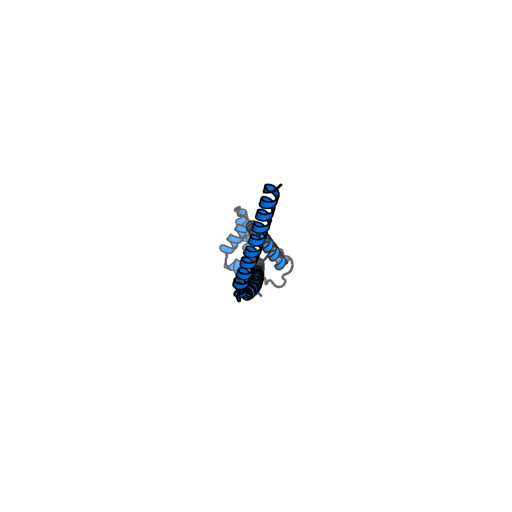.596 13.134 -17.083 1.00 41.41 135 SER A N 1
ATOM 1025 C CA . SER A 1 135 ? 25.590 12.227 -16.515 1.00 41.41 135 SER A CA 1
ATOM 1026 C C . SER A 1 135 ? 26.927 12.450 -17.211 1.00 41.41 135 SER A C 1
ATOM 1028 O O . SER A 1 135 ? 27.239 11.841 -18.225 1.00 41.41 135 SER A O 1
ATOM 1030 N N . SER A 1 136 ? 27.752 13.307 -16.610 1.00 45.81 136 SER A N 1
ATOM 1031 C CA . SER A 1 136 ? 29.203 13.344 -16.846 1.00 45.81 136 SER A CA 1
ATOM 1032 C C . SER A 1 136 ? 29.916 12.112 -16.243 1.00 45.81 136 SER A C 1
ATOM 1034 O O . SER A 1 136 ? 31.136 12.124 -16.089 1.00 45.81 136 SER A O 1
ATOM 1036 N N . SER A 1 137 ? 29.174 11.069 -15.848 1.00 42.16 137 SER A N 1
ATOM 1037 C CA . SER A 1 137 ? 29.680 9.873 -15.164 1.00 42.16 137 SER A CA 1
ATOM 1038 C C . SER A 1 137 ? 29.292 8.546 -15.829 1.00 42.16 137 SER A C 1
ATOM 1040 O O . SER A 1 137 ? 29.864 7.516 -15.483 1.00 42.16 137 SER A O 1
ATOM 1042 N N . ALA A 1 138 ? 28.392 8.533 -16.817 1.00 48.19 138 ALA A N 1
ATOM 1043 C CA . ALA A 1 138 ? 28.129 7.357 -17.635 1.00 48.19 138 ALA A CA 1
ATOM 1044 C C . ALA A 1 138 ? 29.292 7.201 -18.621 1.00 48.19 138 ALA A C 1
ATOM 1046 O O . ALA A 1 138 ? 29.328 7.853 -19.661 1.00 48.19 138 ALA A O 1
ATOM 1047 N N . GLY A 1 139 ? 30.284 6.380 -18.263 1.00 48.50 139 GLY A N 1
ATOM 1048 C CA . GLY A 1 139 ? 31.394 6.060 -19.160 1.00 48.50 139 GLY A CA 1
ATOM 1049 C C . GLY A 1 139 ? 30.871 5.602 -20.525 1.00 48.50 139 GLY A C 1
ATOM 1050 O O . GLY A 1 139 ? 29.837 4.934 -20.595 1.00 48.50 139 GLY A O 1
ATOM 1051 N N . ASP A 1 140 ? 31.590 5.950 -21.596 1.00 57.72 140 ASP A N 1
ATOM 1052 C CA . ASP A 1 140 ? 31.182 5.802 -23.005 1.00 57.72 140 ASP A CA 1
ATOM 1053 C C . ASP A 1 140 ? 30.523 4.450 -23.361 1.00 57.72 140 ASP A C 1
ATOM 1055 O O . ASP A 1 140 ? 29.679 4.382 -24.253 1.00 57.72 140 ASP A O 1
ATOM 1059 N N . GLY A 1 141 ? 30.831 3.372 -22.631 1.00 55.31 141 GLY A N 1
ATOM 1060 C CA . GLY A 1 141 ? 30.208 2.054 -22.788 1.00 55.31 141 GLY A CA 1
ATOM 1061 C C . GLY A 1 141 ? 28.686 2.012 -22.574 1.00 55.31 141 GLY A C 1
ATOM 1062 O O . GLY A 1 141 ? 28.000 1.315 -23.317 1.00 55.31 141 GLY A O 1
ATOM 1063 N N . ALA A 1 142 ? 28.131 2.774 -21.624 1.00 59.81 142 ALA A N 1
ATOM 1064 C CA . ALA A 1 142 ? 26.688 2.764 -21.344 1.00 59.81 142 ALA A CA 1
ATOM 1065 C C . ALA A 1 142 ? 25.879 3.432 -22.467 1.00 59.81 142 ALA A C 1
ATOM 1067 O O . ALA A 1 142 ? 24.832 2.927 -22.878 1.00 59.81 142 ALA A O 1
ATOM 1068 N N . LYS A 1 143 ? 26.419 4.528 -23.012 1.00 61.34 143 LYS A N 1
ATOM 1069 C CA . LYS A 1 143 ? 25.868 5.229 -24.173 1.00 61.34 143 LYS A CA 1
ATOM 1070 C C . LYS A 1 143 ? 25.926 4.352 -25.423 1.00 61.34 143 LYS A C 1
ATOM 1072 O O . LYS A 1 143 ? 24.925 4.198 -26.112 1.00 61.34 143 LYS A O 1
ATOM 1077 N N . ILE A 1 144 ? 27.057 3.682 -25.655 1.00 70.88 144 ILE A N 1
ATOM 1078 C CA . ILE A 1 144 ? 27.214 2.739 -26.772 1.00 70.88 144 ILE A CA 1
ATOM 1079 C C . ILE A 1 144 ? 26.227 1.565 -26.659 1.00 70.88 144 ILE A C 1
ATOM 1081 O O . ILE A 1 144 ? 25.663 1.136 -27.667 1.00 70.88 144 ILE A O 1
ATOM 1085 N N . ALA A 1 145 ? 26.002 1.030 -25.455 1.00 69.00 145 ALA A N 1
ATOM 1086 C CA . ALA A 1 145 ? 25.034 -0.045 -25.232 1.00 69.00 145 ALA A CA 1
ATOM 1087 C C . ALA A 1 145 ? 23.587 0.425 -25.461 1.00 69.00 145 ALA A C 1
ATOM 1089 O O . ALA A 1 145 ? 22.799 -0.291 -26.083 1.00 69.00 145 ALA A O 1
ATOM 1090 N N . TYR A 1 146 ? 23.258 1.642 -25.018 1.00 75.31 146 TYR A N 1
ATOM 1091 C CA . TYR A 1 146 ? 21.968 2.274 -25.279 1.00 75.31 146 TYR A CA 1
ATOM 1092 C C . TYR A 1 146 ? 21.722 2.480 -26.776 1.00 75.31 146 TYR A C 1
ATOM 1094 O O . TYR A 1 146 ? 20.697 2.027 -27.278 1.00 75.31 146 TYR A O 1
ATOM 1102 N N . ASP A 1 147 ? 22.667 3.077 -27.503 1.00 76.06 147 ASP A N 1
ATOM 1103 C CA . ASP A 1 147 ? 22.527 3.350 -28.938 1.00 76.06 147 ASP A CA 1
ATOM 1104 C C . ASP A 1 147 ? 22.331 2.048 -29.739 1.00 76.06 147 ASP A C 1
ATOM 1106 O O . ASP A 1 147 ? 21.493 1.974 -30.641 1.00 76.06 147 ASP A O 1
ATOM 1110 N N . LYS A 1 148 ? 23.035 0.973 -29.356 1.00 78.62 148 LYS A N 1
ATOM 1111 C CA . LYS A 1 148 ? 22.868 -0.363 -29.956 1.00 78.62 148 LYS A CA 1
ATOM 1112 C C . LYS A 1 148 ? 21.503 -0.984 -29.659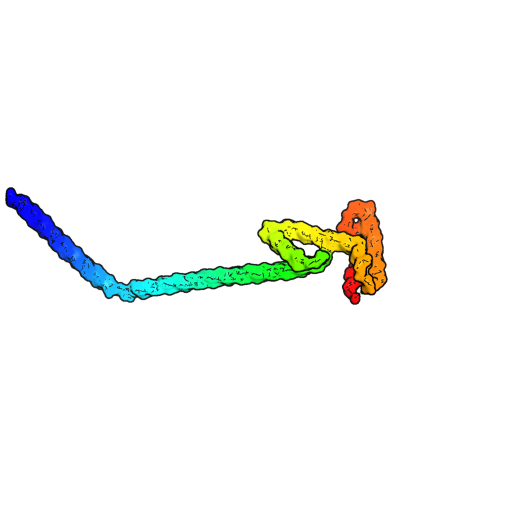 1.00 78.62 148 LYS A C 1
ATOM 1114 O O . LYS A 1 148 ? 20.920 -1.609 -30.543 1.00 78.62 148 LYS A O 1
ATOM 1119 N N . LEU A 1 149 ? 20.991 -0.843 -28.435 1.00 79.81 149 LEU A N 1
ATOM 1120 C CA . LEU A 1 149 ? 19.647 -1.318 -28.091 1.00 79.81 149 LEU A CA 1
ATOM 1121 C C . LEU A 1 149 ? 18.571 -0.495 -28.796 1.00 79.81 149 LEU A C 1
ATOM 1123 O O . LEU A 1 149 ? 17.609 -1.067 -29.303 1.00 79.81 149 LEU A O 1
ATOM 1127 N N . LYS A 1 150 ? 18.755 0.824 -28.887 1.00 81.50 150 LYS A N 1
ATOM 1128 C CA . LYS A 1 150 ? 17.822 1.727 -29.555 1.00 81.50 150 LYS A CA 1
ATOM 1129 C C . LYS A 1 150 ? 17.693 1.404 -31.041 1.00 81.50 150 LYS A C 1
ATOM 1131 O O . LYS A 1 150 ? 16.573 1.322 -31.531 1.00 81.50 150 LYS A O 1
ATOM 1136 N N . ALA A 1 151 ? 18.801 1.110 -31.723 1.00 83.75 151 ALA A N 1
ATOM 1137 C CA . ALA A 1 151 ? 18.773 0.677 -33.120 1.00 83.75 151 ALA A CA 1
ATOM 1138 C C . ALA A 1 151 ? 17.890 -0.569 -33.330 1.00 83.75 151 ALA A C 1
ATOM 1140 O O . ALA A 1 151 ? 17.059 -0.589 -34.234 1.00 83.75 151 ALA A O 1
ATOM 1141 N N . LYS A 1 152 ? 17.998 -1.570 -32.445 1.00 84.31 152 LYS A N 1
ATOM 1142 C CA . LYS A 1 152 ? 17.157 -2.781 -32.498 1.00 84.31 152 LYS A CA 1
ATOM 1143 C C . LYS A 1 152 ? 15.692 -2.503 -32.196 1.00 84.31 152 LYS A C 1
ATOM 1145 O O . LYS A 1 152 ? 14.803 -3.076 -32.814 1.00 84.31 152 LYS A O 1
ATOM 1150 N N . VAL A 1 153 ? 15.428 -1.613 -31.247 1.00 83.69 153 VAL A N 1
ATOM 1151 C CA . VAL A 1 153 ? 14.064 -1.180 -30.932 1.00 83.69 153 VAL A CA 1
ATOM 1152 C C . VAL A 1 153 ? 13.436 -0.472 -32.124 1.00 83.69 153 VAL A C 1
ATOM 1154 O O . VAL A 1 153 ? 12.282 -0.733 -32.443 1.00 83.69 153 VAL A O 1
ATOM 1157 N N . ASP A 1 154 ? 14.183 0.393 -32.804 1.00 83.56 154 ASP A N 1
ATOM 1158 C CA . ASP A 1 154 ? 13.693 1.110 -33.976 1.00 83.56 154 ASP A CA 1
ATOM 1159 C C . ASP A 1 154 ? 13.466 0.169 -35.173 1.00 83.56 154 ASP A C 1
ATOM 1161 O O . ASP A 1 154 ? 12.562 0.410 -35.974 1.00 83.56 154 ASP A O 1
ATOM 1165 N N . GLU A 1 155 ? 14.224 -0.926 -35.286 1.00 86.56 155 GLU A N 1
ATOM 1166 C CA . GLU A 1 155 ? 13.951 -2.021 -36.231 1.00 86.56 155 GLU A CA 1
ATOM 1167 C C . GLU A 1 155 ? 12.650 -2.759 -35.881 1.00 86.56 155 GLU A C 1
ATOM 1169 O O . GLU A 1 155 ? 11.752 -2.836 -36.716 1.00 86.56 155 GLU A O 1
ATOM 1174 N N . LEU A 1 156 ? 12.475 -3.182 -34.627 1.00 84.75 156 LEU A N 1
ATOM 1175 C CA . LEU A 1 156 ? 11.257 -3.859 -34.158 1.00 84.75 156 LEU A CA 1
ATOM 1176 C C . LEU A 1 156 ? 10.005 -2.970 -34.268 1.00 84.75 156 LEU A C 1
ATOM 1178 O O . LEU A 1 156 ? 8.912 -3.444 -34.579 1.00 84.75 156 LEU A O 1
ATOM 1182 N N . LYS A 1 157 ? 10.147 -1.654 -34.075 1.00 83.50 157 LYS A N 1
ATOM 1183 C CA . LYS A 1 157 ? 9.055 -0.691 -34.285 1.00 83.50 157 LYS A CA 1
ATOM 1184 C C . LYS A 1 157 ? 8.651 -0.590 -35.758 1.00 83.50 157 LYS A C 1
ATOM 1186 O O . LYS A 1 157 ? 7.467 -0.412 -36.041 1.00 83.50 157 LYS A O 1
ATOM 1191 N N . LYS A 1 158 ? 9.590 -0.733 -36.703 1.00 87.75 158 LYS A N 1
ATOM 1192 C CA . LYS A 1 158 ? 9.275 -0.788 -38.147 1.00 87.75 158 LYS A CA 1
ATOM 1193 C C . LYS A 1 158 ? 8.513 -2.059 -38.528 1.00 87.75 158 LYS A C 1
ATOM 1195 O O . LYS A 1 158 ? 7.788 -2.045 -39.516 1.00 87.75 158 LYS A O 1
ATOM 1200 N N . GLU A 1 159 ? 8.620 -3.114 -37.725 1.00 83.44 159 GLU A N 1
ATOM 1201 C CA . GLU A 1 159 ? 7.842 -4.352 -37.861 1.00 83.44 159 GLU A CA 1
ATOM 1202 C C . GLU A 1 159 ? 6.431 -4.254 -37.244 1.00 83.44 159 GLU A C 1
ATOM 1204 O O . GLU A 1 159 ? 5.677 -5.224 -37.251 1.00 83.44 159 GLU A O 1
ATOM 1209 N N . GLY A 1 160 ? 6.044 -3.082 -36.723 1.00 78.94 160 GLY A N 1
ATOM 1210 C CA . GLY A 1 160 ? 4.724 -2.847 -36.132 1.00 78.94 160 GLY A CA 1
ATOM 1211 C C . GLY A 1 160 ? 4.599 -3.293 -34.674 1.00 78.94 160 GLY A C 1
ATOM 1212 O O . GLY A 1 160 ? 3.490 -3.330 -34.140 1.00 78.94 160 GLY A O 1
ATOM 1213 N N . VAL A 1 161 ? 5.713 -3.619 -34.011 1.00 81.31 161 VAL A N 1
ATOM 1214 C CA . VAL A 1 161 ? 5.733 -3.945 -32.580 1.00 81.31 161 VAL A CA 1
ATOM 1215 C C . VAL A 1 161 ? 5.580 -2.660 -31.760 1.00 81.31 161 VAL A C 1
ATOM 1217 O O . VAL A 1 161 ? 6.176 -1.626 -32.075 1.00 81.31 161 VAL A O 1
ATOM 1220 N N . SER A 1 162 ? 4.780 -2.715 -30.690 1.00 75.44 162 SER A N 1
ATOM 1221 C CA . SER A 1 162 ? 4.642 -1.590 -29.760 1.00 75.44 162 SER A CA 1
ATOM 1222 C C . SER A 1 162 ? 5.997 -1.245 -29.138 1.00 75.44 162 SER A C 1
ATOM 1224 O O . SER A 1 162 ? 6.838 -2.117 -28.933 1.00 75.44 162 SER A O 1
ATOM 1226 N N . GLU A 1 163 ? 6.232 0.024 -28.810 1.00 71.56 163 GLU A N 1
ATOM 1227 C CA . GLU A 1 163 ? 7.534 0.453 -28.283 1.00 71.56 163 GLU A CA 1
ATOM 1228 C C . GLU A 1 163 ? 7.943 -0.317 -27.017 1.00 71.56 163 GLU A C 1
ATOM 1230 O O . GLU A 1 163 ? 9.097 -0.717 -26.881 1.00 71.56 163 GLU A O 1
ATOM 1235 N N . VAL A 1 164 ? 6.987 -0.610 -26.134 1.00 73.19 164 VAL A N 1
ATOM 1236 C CA . VAL A 1 164 ? 7.212 -1.398 -24.912 1.00 73.19 164 VAL A CA 1
ATOM 1237 C C . VAL A 1 164 ? 7.659 -2.819 -25.244 1.00 73.19 164 VAL A C 1
ATOM 1239 O O . VAL A 1 164 ? 8.617 -3.336 -24.664 1.00 73.19 164 VAL A O 1
ATOM 1242 N N . GLU A 1 165 ? 6.988 -3.458 -26.198 1.00 74.75 165 GLU A N 1
ATOM 1243 C CA . GLU A 1 165 ? 7.300 -4.827 -26.575 1.00 74.75 165 GLU A CA 1
ATOM 1244 C C . GLU A 1 165 ? 8.586 -4.912 -27.407 1.00 74.75 165 GLU A C 1
ATOM 1246 O O . GLU A 1 165 ? 9.345 -5.867 -27.257 1.00 74.75 165 GLU A O 1
ATOM 1251 N N . ALA A 1 166 ? 8.910 -3.864 -28.167 1.00 81.50 166 ALA A N 1
ATOM 1252 C CA . ALA A 1 166 ? 10.173 -3.709 -28.875 1.00 81.50 166 ALA A CA 1
ATOM 1253 C C . ALA A 1 166 ? 11.360 -3.580 -27.905 1.00 81.50 166 ALA A C 1
ATOM 1255 O O . ALA A 1 166 ? 12.357 -4.278 -28.069 1.00 81.50 166 ALA A O 1
ATOM 1256 N N . TRP A 1 167 ? 11.251 -2.774 -26.841 1.00 79.44 167 TRP A N 1
ATOM 1257 C CA . TRP A 1 167 ? 12.283 -2.697 -25.793 1.00 79.44 167 TRP A CA 1
ATOM 1258 C C . TRP A 1 167 ? 12.444 -4.009 -25.030 1.00 79.44 167 TRP A C 1
ATOM 1260 O O . TRP A 1 167 ? 13.568 -4.439 -24.759 1.00 79.44 167 TRP A O 1
ATOM 1270 N N . LYS A 1 168 ? 11.328 -4.667 -24.704 1.00 78.25 168 LYS A N 1
ATOM 1271 C CA . LYS A 1 168 ? 11.342 -5.960 -24.018 1.00 78.25 168 LYS A CA 1
ATOM 1272 C C . LYS A 1 168 ? 12.016 -7.036 -24.873 1.00 78.25 168 LYS A C 1
ATOM 1274 O O . LYS A 1 168 ? 12.891 -7.732 -24.364 1.00 78.25 168 LYS A O 1
ATOM 1279 N N . ARG A 1 169 ? 11.671 -7.130 -26.163 1.00 81.44 169 ARG A N 1
ATOM 1280 C CA . ARG A 1 169 ? 12.301 -8.060 -27.116 1.00 81.44 169 ARG A CA 1
ATOM 1281 C C . ARG A 1 169 ? 13.768 -7.728 -27.345 1.00 81.44 169 ARG A C 1
ATOM 1283 O O . ARG A 1 169 ? 14.603 -8.607 -27.176 1.00 81.44 169 ARG A O 1
ATOM 1290 N N . ALA A 1 170 ? 14.112 -6.464 -27.589 1.00 82.31 170 ALA A N 1
ATOM 1291 C CA . ALA A 1 170 ? 15.500 -6.047 -27.775 1.00 82.31 170 ALA A CA 1
ATOM 1292 C C . ALA A 1 170 ? 16.384 -6.404 -26.565 1.00 82.31 170 ALA A C 1
ATOM 1294 O O . ALA A 1 170 ? 17.510 -6.874 -26.747 1.00 82.31 170 ALA A O 1
ATOM 1295 N N . GLY A 1 171 ? 15.867 -6.241 -25.340 1.00 78.62 171 GLY A N 1
ATOM 1296 C CA . GLY A 1 171 ? 16.557 -6.628 -24.108 1.00 78.62 171 GLY A CA 1
ATOM 1297 C C . GLY A 1 171 ? 16.652 -8.144 -23.891 1.00 78.62 171 GLY A C 1
ATOM 1298 O O . GLY A 1 171 ? 17.681 -8.626 -23.419 1.00 78.62 171 GLY A O 1
ATOM 1299 N N . GLN A 1 172 ? 15.619 -8.905 -24.267 1.00 81.00 172 GLN A N 1
ATOM 1300 C CA . GLN A 1 172 ? 15.605 -10.374 -24.185 1.00 81.00 172 GLN A CA 1
ATOM 1301 C C . GLN A 1 172 ? 16.513 -11.036 -25.226 1.00 81.00 172 GLN A C 1
ATOM 1303 O O . GLN A 1 172 ? 17.200 -12.004 -24.917 1.00 81.00 172 GLN A O 1
ATOM 1308 N N . GLU A 1 173 ? 16.550 -10.496 -26.441 1.00 81.56 173 GLU A N 1
ATOM 1309 C CA . GLU A 1 173 ? 17.411 -10.962 -27.528 1.00 81.56 173 GLU A CA 1
ATOM 1310 C C . GLU A 1 173 ? 18.878 -10.567 -27.312 1.00 81.56 173 GLU A C 1
ATOM 1312 O O . GLU A 1 173 ? 19.775 -11.163 -27.905 1.00 81.56 173 GLU A O 1
ATOM 1317 N N . ASN A 1 174 ? 19.143 -9.559 -26.470 1.00 81.12 174 ASN A N 1
ATOM 1318 C CA . ASN A 1 174 ? 20.487 -9.035 -26.220 1.00 81.12 174 ASN A CA 1
ATOM 1319 C C . ASN A 1 174 ? 20.747 -8.832 -24.724 1.00 81.12 174 ASN A C 1
ATOM 1321 O O . ASN A 1 174 ? 20.994 -7.705 -24.283 1.00 81.12 174 ASN A O 1
ATOM 1325 N N . PRO A 1 175 ? 20.752 -9.918 -23.932 1.00 77.88 175 PRO A N 1
ATOM 1326 C CA . PRO A 1 175 ? 20.862 -9.834 -22.480 1.00 77.88 175 PRO A CA 1
ATOM 1327 C C . PRO A 1 175 ? 22.185 -9.208 -22.023 1.00 77.88 175 PRO A C 1
ATOM 1329 O O . PRO A 1 175 ? 22.210 -8.527 -21.004 1.00 77.88 175 PRO A O 1
ATOM 1332 N N . ALA A 1 176 ? 23.275 -9.379 -22.782 1.00 75.25 176 ALA A N 1
ATOM 1333 C CA . ALA A 1 176 ? 24.570 -8.761 -22.487 1.00 75.25 176 ALA A CA 1
ATOM 1334 C C . ALA A 1 176 ? 24.552 -7.233 -22.676 1.00 75.25 176 ALA A C 1
ATOM 1336 O O . ALA A 1 176 ? 24.964 -6.508 -21.778 1.00 75.25 176 ALA A O 1
ATOM 1337 N N . LEU A 1 177 ? 23.993 -6.736 -23.787 1.00 70.12 177 LEU A N 1
ATOM 1338 C CA . LEU A 1 177 ? 23.843 -5.294 -24.028 1.00 70.12 177 LEU A CA 1
ATOM 1339 C C . LEU A 1 177 ? 22.852 -4.663 -23.049 1.00 70.12 177 LEU A C 1
ATOM 1341 O O . LEU A 1 177 ? 23.080 -3.563 -22.561 1.00 70.12 177 LEU A O 1
ATOM 1345 N N . TYR A 1 178 ? 21.771 -5.372 -22.722 1.00 73.81 178 TYR A N 1
ATOM 1346 C CA . TYR A 1 178 ? 20.809 -4.934 -21.714 1.00 73.81 178 TYR A CA 1
ATOM 1347 C C . TYR A 1 178 ? 21.433 -4.863 -20.318 1.00 73.81 178 TYR A C 1
ATOM 1349 O O . TYR A 1 178 ? 21.152 -3.940 -19.553 1.00 73.81 178 TYR A O 1
ATOM 1357 N N . LYS A 1 179 ? 22.322 -5.809 -20.001 1.00 73.88 179 LYS A N 1
ATOM 1358 C CA . LYS A 1 179 ? 23.112 -5.805 -18.773 1.00 73.88 179 LYS A CA 1
ATOM 1359 C C . LYS A 1 179 ? 24.100 -4.640 -18.750 1.00 73.88 179 LYS A C 1
ATOM 1361 O O . LYS A 1 179 ? 24.093 -3.913 -17.773 1.00 73.88 179 LYS A O 1
ATOM 1366 N N . GLU A 1 180 ? 24.855 -4.388 -19.817 1.00 68.50 180 GLU A N 1
ATOM 1367 C CA . GLU A 1 180 ? 25.763 -3.229 -19.918 1.00 68.50 180 GLU A CA 1
ATOM 1368 C C . GLU A 1 180 ? 25.016 -1.889 -19.830 1.00 68.50 180 GLU A C 1
ATOM 1370 O O . GLU A 1 180 ? 25.445 -0.974 -19.128 1.00 68.50 180 GLU A O 1
ATOM 1375 N N . TYR A 1 181 ? 23.846 -1.798 -20.462 1.00 65.69 181 TYR A N 1
ATOM 1376 C CA . TYR A 1 181 ? 22.936 -0.660 -20.347 1.00 65.69 181 TYR A CA 1
ATOM 1377 C C . TYR A 1 181 ? 22.426 -0.449 -18.907 1.00 65.69 181 TYR A C 1
ATOM 1379 O O . TYR A 1 181 ? 22.315 0.687 -18.442 1.00 65.69 181 TYR A O 1
ATOM 1387 N N . ARG A 1 182 ? 22.142 -1.532 -18.170 1.00 63.81 182 ARG A N 1
ATOM 1388 C CA . ARG A 1 182 ? 21.711 -1.492 -16.758 1.00 63.81 182 ARG A CA 1
ATOM 1389 C C . ARG A 1 182 ? 22.863 -1.225 -15.784 1.00 63.81 182 ARG A C 1
ATOM 1391 O O . ARG A 1 182 ? 22.674 -0.479 -14.827 1.00 63.81 182 ARG A O 1
ATOM 1398 N N . GLU A 1 183 ? 24.030 -1.822 -16.008 1.00 58.41 183 GLU A N 1
ATOM 1399 C CA . GLU A 1 183 ? 25.213 -1.770 -15.136 1.00 58.41 183 GLU A CA 1
ATOM 1400 C C . GLU A 1 183 ? 26.065 -0.518 -15.355 1.00 58.41 183 GLU A C 1
ATOM 1402 O O . GLU A 1 183 ? 26.767 -0.101 -14.440 1.00 58.41 183 GLU A O 1
ATOM 1407 N N . GLY A 1 184 ? 25.928 0.168 -16.494 1.00 52.81 184 GLY A N 1
ATOM 1408 C CA . GLY A 1 184 ? 26.466 1.516 -16.708 1.00 52.81 184 GLY A CA 1
ATOM 1409 C C . GLY A 1 184 ? 25.923 2.585 -15.743 1.00 52.81 184 GLY A C 1
ATOM 1410 O O . GLY A 1 184 ? 26.414 3.709 -15.743 1.00 52.81 184 GLY A O 1
ATOM 1411 N N . LYS A 1 185 ? 24.931 2.238 -14.906 1.00 47.41 185 LYS A N 1
ATOM 1412 C CA . LYS A 1 185 ? 24.451 3.031 -13.759 1.00 47.41 185 LYS A CA 1
ATOM 1413 C C . LYS A 1 185 ? 25.191 2.741 -12.439 1.00 47.41 185 LYS A C 1
ATOM 1415 O O . LYS A 1 185 ? 24.893 3.398 -11.446 1.00 47.41 185 LYS A O 1
ATOM 1420 N N . VAL A 1 186 ? 26.104 1.763 -12.394 1.00 38.38 186 VAL A N 1
ATOM 1421 C CA . VAL A 1 186 ? 26.840 1.352 -11.184 1.00 38.38 186 VAL A CA 1
ATOM 1422 C C . VAL A 1 186 ? 28.350 1.409 -11.433 1.00 38.38 186 VAL A C 1
ATOM 1424 O O . VAL A 1 186 ? 29.019 0.382 -11.519 1.00 38.38 186 VAL A O 1
ATOM 1427 N N . ARG A 1 187 ? 28.894 2.622 -11.538 1.00 34.44 187 ARG A N 1
ATOM 1428 C CA . ARG A 1 187 ? 30.268 2.955 -11.137 1.00 34.44 187 ARG A CA 1
ATOM 1429 C C . ARG A 1 187 ? 30.310 4.378 -10.606 1.00 34.44 187 ARG A C 1
ATOM 1431 O O . ARG A 1 187 ? 29.626 5.236 -11.202 1.00 34.44 187 ARG A O 1
#

Radius of gyration: 43.07 Å; chains: 1; bounding box: 111×32×100 Å

pLDDT: mean 72.88, std 13.34, range [34.44, 94.12]

Sequence (187 aa):
AVDAAVKEAKEKFSKDERAKIEAAVRKELEAKMGKDGDIGALQVKVQQLEKDVKASADAAVVSKKEAEEAKDKTRMMELITLVKEIGAVGDHAKHATTIFNLEKVDKKLADEHIESLKETAIQLMASGFFHEAGSSSAGDGAKIAYDKLKAKVDELKKEGVSEVEAWKRAGQENPALYKEYREGKVR

Secondary structure (DSSP, 8-state):
-HHHHHHHHHHHHHHHHHHHHHHHHHHHHHHHHTT-TTHHHHHHHHHHHHHHHHHHHHHHHHHHHHHHHHHHHHHHHHHHHHHHHHT--S-HHHHHHHHHHHHHH-HHHHHHHHHHHHHHHHHHHHTTHHHHTT-TTS-HHHHHHHHHHHHHHHHHHHTT--HHHHHHHHHHH-HHHHHHHHHTT--

Organism: NCBI:txid1070528